Protein AF-A0A3G1B6A3-F1 (afdb_monomer)

Secondary structure (DSSP, 8-state):
-----TTS-HHHHHHHHHHHHHHHHHHHHHHHHHHHHHTTPPTTHHHHHHHHHTT--HHHHHHHHHHHHHHHHHHHHHHHHHHHHH-TTT---SHHHHHHHHHHHHHHHIIIIIHHHIIIIIHHHHHTT-STTTHHHHHHTHHHHHHHHHHHHHHHHHHHHHHHHHHHHHHHHHHHHHHH--

Radius of gyration: 18.97 Å; Cα contacts (8 Å, |Δi|>4): 254; chains: 1; bounding box: 46×27×55 Å

Structure (mmCIF, N/CA/C/O backbone):
data_AF-A0A3G1B6A3-F1
#
_entry.id   AF-A0A3G1B6A3-F1
#
loop_
_atom_site.group_PDB
_atom_site.id
_atom_site.type_symbol
_atom_site.label_atom_id
_atom_site.label_alt_id
_atom_site.label_comp_id
_atom_site.label_asym_id
_atom_site.label_entity_id
_atom_site.label_seq_id
_atom_site.pdbx_PDB_ins_code
_atom_site.Cartn_x
_atom_site.Cartn_y
_atom_site.Cartn_z
_atom_site.occupancy
_atom_site.B_iso_or_equiv
_atom_site.auth_seq_id
_atom_site.auth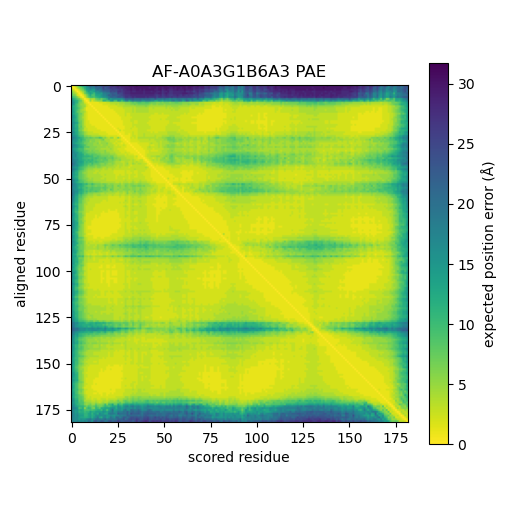_comp_id
_atom_site.auth_asym_id
_atom_site.auth_atom_id
_atom_site.pdbx_PDB_model_num
ATOM 1 N N . MET A 1 1 ? -15.980 -1.973 31.694 1.00 31.81 1 MET A N 1
ATOM 2 C CA . MET A 1 1 ? -16.438 -2.705 30.494 1.00 31.81 1 MET A CA 1
ATOM 3 C C . MET A 1 1 ? -16.490 -1.684 29.364 1.00 31.81 1 MET A C 1
ATOM 5 O O . MET A 1 1 ? -17.229 -0.721 29.498 1.00 31.81 1 MET A O 1
ATOM 9 N N . ILE A 1 2 ? -15.614 -1.774 28.356 1.00 33.00 2 ILE A N 1
ATOM 10 C CA . ILE A 1 2 ? -15.570 -0.785 27.264 1.00 33.00 2 ILE A CA 1
ATOM 11 C C . ILE A 1 2 ? -16.815 -1.010 26.401 1.00 33.00 2 ILE A C 1
ATOM 13 O O . ILE A 1 2 ? -16.955 -2.067 25.788 1.00 33.00 2 ILE A O 1
ATOM 17 N N . SER A 1 3 ? -17.737 -0.049 26.432 1.00 32.59 3 SER A N 1
ATOM 18 C CA . SER A 1 3 ? -18.945 -0.030 25.610 1.00 32.59 3 SER A CA 1
ATOM 19 C C . SER A 1 3 ? -18.548 0.071 24.136 1.00 32.59 3 SER A C 1
ATOM 21 O O . SER A 1 3 ? -17.876 1.017 23.726 1.00 32.59 3 SER A O 1
ATOM 23 N N . PHE A 1 4 ? -18.910 -0.951 23.363 1.00 49.38 4 PHE A N 1
ATOM 24 C CA . PHE A 1 4 ? -18.791 -0.968 21.912 1.00 49.38 4 PHE A CA 1
ATOM 25 C C . PHE A 1 4 ? -19.911 -0.106 21.340 1.00 49.38 4 PHE A C 1
ATOM 27 O O . PHE A 1 4 ? -21.079 -0.436 21.531 1.00 49.38 4 PHE A O 1
ATOM 34 N N . ASP A 1 5 ? -19.566 0.966 20.630 1.00 51.22 5 ASP A N 1
ATOM 35 C CA . ASP A 1 5 ? -20.548 1.744 19.880 1.00 51.22 5 ASP A CA 1
ATOM 36 C C . ASP A 1 5 ? -20.621 1.227 18.429 1.00 51.22 5 ASP A C 1
ATOM 38 O O . ASP A 1 5 ? -19.711 1.494 17.635 1.00 51.22 5 ASP A O 1
ATOM 42 N N . PRO A 1 6 ? -21.680 0.490 18.046 1.00 53.97 6 PRO A N 1
ATOM 43 C CA . PRO A 1 6 ? -21.912 0.078 16.664 1.00 53.97 6 PRO A CA 1
ATOM 44 C C . PRO A 1 6 ? -22.207 1.254 15.707 1.00 53.97 6 PRO A C 1
ATOM 46 O O . PRO A 1 6 ? -22.354 1.019 14.512 1.00 53.97 6 PRO A O 1
ATOM 49 N N . ASN A 1 7 ? -22.266 2.507 16.185 1.00 51.31 7 ASN A N 1
ATOM 50 C CA . ASN A 1 7 ? -22.744 3.666 15.420 1.00 51.31 7 ASN A CA 1
ATOM 51 C C . ASN A 1 7 ? -21.652 4.627 14.917 1.00 51.31 7 ASN A C 1
ATOM 53 O O . ASN A 1 7 ? -21.957 5.768 14.561 1.00 51.31 7 ASN A O 1
ATOM 57 N N . LEU A 1 8 ? -20.374 4.228 14.870 1.00 66.56 8 LEU A N 1
ATOM 58 C CA . LEU A 1 8 ? -19.399 4.995 14.084 1.00 66.56 8 LEU A CA 1
ATOM 59 C C . LEU A 1 8 ? -19.764 4.798 12.614 1.00 66.56 8 LEU A C 1
ATOM 61 O O . LEU A 1 8 ? -19.667 3.678 12.104 1.00 66.56 8 LEU A O 1
ATOM 65 N N . SER A 1 9 ? -20.272 5.855 11.974 1.00 81.81 9 SER A N 1
ATOM 66 C CA . SER A 1 9 ? -20.940 5.704 10.685 1.00 81.81 9 SER A CA 1
ATOM 67 C C . SER A 1 9 ? -19.979 5.097 9.666 1.00 81.81 9 SER A C 1
ATOM 69 O O . SER A 1 9 ? -18.776 5.372 9.672 1.00 81.81 9 SER A O 1
ATOM 71 N N . VAL A 1 10 ? -20.506 4.263 8.770 1.00 85.81 10 VAL A N 1
ATOM 72 C CA . VAL A 1 10 ? -19.721 3.617 7.704 1.00 85.81 10 VAL A CA 1
ATOM 73 C C . VAL A 1 10 ? -18.885 4.653 6.932 1.00 85.81 10 VAL A C 1
ATOM 75 O O . VAL A 1 10 ? -17.724 4.412 6.612 1.00 85.81 10 VAL A O 1
ATOM 78 N N . ILE A 1 11 ? -19.437 5.855 6.740 1.00 87.62 11 ILE A N 1
ATOM 79 C CA . ILE A 1 11 ? -18.771 7.001 6.109 1.00 87.62 11 ILE A CA 1
ATOM 80 C C . ILE A 1 11 ? -17.568 7.492 6.927 1.00 87.62 11 ILE A C 1
ATOM 82 O O . ILE A 1 11 ? -16.520 7.795 6.360 1.00 87.62 11 ILE A O 1
ATOM 86 N N . GLN A 1 12 ? -17.683 7.590 8.252 1.00 90.94 12 GLN A N 1
ATOM 87 C CA . GLN A 1 12 ? -16.557 7.988 9.103 1.00 90.94 12 GLN A CA 1
ATOM 88 C C . GLN A 1 12 ? -15.431 6.952 9.056 1.00 90.94 12 GLN A C 1
ATOM 90 O O . GLN A 1 12 ? -14.270 7.328 8.909 1.00 90.94 12 GLN A O 1
ATOM 95 N N . ARG A 1 13 ? -15.762 5.656 9.101 1.00 93.00 13 ARG A N 1
ATOM 96 C CA . ARG A 1 13 ? -14.768 4.581 8.959 1.00 93.00 13 ARG A CA 1
ATOM 97 C C . ARG A 1 13 ? -14.075 4.627 7.599 1.00 93.00 13 ARG A C 1
ATOM 99 O O . ARG A 1 13 ? -12.857 4.505 7.545 1.00 93.00 13 ARG A O 1
ATOM 106 N N . ALA A 1 14 ? -14.814 4.883 6.521 1.00 94.88 14 ALA A N 1
ATOM 107 C CA . ALA A 1 14 ? -14.247 5.086 5.188 1.00 94.88 14 ALA A CA 1
ATOM 108 C C . ALA A 1 14 ? -13.254 6.263 5.148 1.00 94.88 14 ALA A C 1
ATOM 110 O O . ALA A 1 14 ? -12.148 6.112 4.638 1.00 94.88 14 ALA A O 1
ATOM 111 N N . LYS A 1 15 ? -13.605 7.414 5.741 1.00 96.00 15 LYS A N 1
ATOM 112 C CA . LYS A 1 15 ? -12.722 8.594 5.813 1.00 96.00 15 LYS A CA 1
ATOM 113 C C . LYS A 1 15 ? -11.447 8.327 6.614 1.00 96.00 15 LYS A C 1
ATOM 115 O O . LYS A 1 15 ? -10.361 8.669 6.155 1.00 96.00 15 LYS A O 1
ATOM 120 N N . ILE A 1 16 ? -11.572 7.698 7.786 1.00 96.69 16 ILE A N 1
ATOM 121 C CA . ILE A 1 16 ? -10.419 7.289 8.605 1.00 96.69 16 ILE A CA 1
ATOM 122 C C . ILE A 1 16 ? -9.537 6.321 7.812 1.00 96.69 16 ILE A C 1
ATOM 124 O O . ILE A 1 16 ? -8.321 6.480 7.781 1.00 96.69 16 ILE A O 1
ATOM 128 N N . GLY A 1 17 ? -10.163 5.355 7.137 1.00 97.62 17 GLY A N 1
ATOM 129 C CA . GLY A 1 17 ? -9.509 4.409 6.244 1.00 97.62 17 GLY A CA 1
ATOM 130 C C . GLY A 1 17 ? -8.712 5.096 5.141 1.00 97.62 17 GLY A C 1
ATOM 131 O O . GLY A 1 17 ? -7.534 4.803 4.981 1.00 97.62 17 GLY A O 1
ATOM 132 N N . CYS A 1 18 ? -9.315 6.048 4.429 1.00 98.31 18 CYS A N 1
ATOM 133 C CA . CYS A 1 18 ? -8.658 6.831 3.381 1.00 98.31 18 CYS A CA 1
ATOM 134 C C . CYS A 1 18 ? -7.376 7.509 3.889 1.00 98.31 18 CYS A C 1
ATOM 136 O O . CYS A 1 18 ? -6.306 7.333 3.309 1.00 98.31 18 CYS A O 1
ATOM 138 N N . ILE A 1 19 ? -7.464 8.216 5.021 1.00 98.19 19 ILE A N 1
ATOM 139 C CA . ILE A 1 19 ? -6.319 8.911 5.625 1.00 98.19 19 ILE A CA 1
ATOM 140 C C . ILE A 1 19 ? -5.247 7.907 6.059 1.00 98.19 19 ILE A C 1
ATOM 142 O O . ILE A 1 19 ? -4.073 8.089 5.750 1.00 98.19 19 ILE A O 1
ATOM 146 N N . ALA A 1 20 ? -5.636 6.826 6.735 1.00 98.19 20 ALA A N 1
ATOM 147 C CA . ALA A 1 20 ? -4.704 5.784 7.154 1.00 98.19 20 ALA A CA 1
ATOM 148 C C . ALA A 1 20 ? -4.012 5.110 5.955 1.00 98.19 20 ALA A C 1
ATOM 150 O O . ALA A 1 20 ? -2.820 4.813 6.016 1.00 98.19 20 ALA A O 1
ATOM 151 N N . GLY A 1 21 ? -4.741 4.923 4.852 1.00 98.38 21 GLY A N 1
ATOM 152 C CA . GLY A 1 21 ? -4.213 4.435 3.582 1.00 98.38 21 GLY A CA 1
ATOM 153 C C . GLY A 1 21 ? -3.160 5.370 2.997 1.00 98.38 21 GLY A C 1
ATOM 154 O O . GLY A 1 21 ? -2.092 4.905 2.617 1.00 98.38 21 GLY A O 1
ATOM 155 N N . LEU A 1 22 ? -3.400 6.686 3.000 1.00 98.06 22 LEU A N 1
ATOM 156 C CA . LEU A 1 22 ? -2.400 7.677 2.578 1.00 98.06 22 LEU A CA 1
ATOM 157 C C . LEU A 1 22 ? -1.152 7.650 3.466 1.00 98.06 22 LEU A C 1
ATOM 159 O O . LEU A 1 22 ? -0.043 7.680 2.943 1.00 98.06 22 LEU A O 1
ATOM 163 N N . VAL A 1 23 ? -1.308 7.534 4.789 1.00 97.69 23 VAL A N 1
ATOM 164 C CA . VAL A 1 23 ? -0.168 7.424 5.719 1.00 97.69 23 VAL A CA 1
ATOM 165 C C . VAL A 1 23 ? 0.661 6.169 5.427 1.00 97.69 23 VAL A C 1
ATOM 167 O O . VAL A 1 23 ? 1.886 6.245 5.354 1.00 97.69 23 VAL A O 1
ATOM 170 N N . GLY A 1 24 ? 0.008 5.026 5.191 1.00 97.31 24 GLY A N 1
ATOM 171 C CA . GLY A 1 24 ? 0.691 3.817 4.725 1.00 97.31 24 GLY A CA 1
ATOM 172 C C . GLY A 1 24 ? 1.373 4.021 3.369 1.00 97.31 24 GLY A C 1
ATOM 173 O O . GLY A 1 24 ? 2.494 3.562 3.165 1.00 97.31 24 GLY A O 1
ATOM 174 N N . GLY A 1 25 ? 0.720 4.729 2.443 1.00 96.19 25 GLY A N 1
ATOM 175 C CA . GLY A 1 25 ? 1.270 5.069 1.131 1.00 96.19 25 GLY A CA 1
ATOM 176 C C . GLY A 1 25 ? 2.557 5.886 1.240 1.00 96.19 25 GLY A C 1
ATOM 177 O O . GLY A 1 25 ? 3.540 5.558 0.579 1.00 96.19 25 GLY A O 1
ATOM 178 N N . PHE A 1 26 ? 2.597 6.878 2.132 1.00 94.19 26 PHE A N 1
ATOM 179 C CA . PHE A 1 26 ? 3.807 7.650 2.421 1.00 94.19 26 PHE A CA 1
ATOM 180 C C . PHE A 1 26 ? 4.936 6.799 3.021 1.00 94.19 26 PHE A C 1
ATOM 182 O O . PHE A 1 26 ? 6.104 7.063 2.739 1.00 94.19 26 PHE A O 1
ATOM 189 N N . ALA A 1 27 ? 4.613 5.762 3.802 1.00 92.56 27 ALA A N 1
ATOM 190 C CA . ALA A 1 27 ? 5.623 4.837 4.313 1.00 92.56 27 ALA A CA 1
ATOM 191 C C . ALA A 1 27 ? 6.318 4.073 3.171 1.00 92.56 27 ALA A C 1
ATOM 193 O O . ALA A 1 27 ? 7.544 4.056 3.120 1.00 92.56 27 ALA A O 1
ATOM 194 N N . ILE A 1 28 ? 5.556 3.529 2.210 1.00 91.19 28 ILE A N 1
ATOM 195 C CA . ILE A 1 28 ? 6.132 2.915 0.996 1.00 91.19 28 ILE A CA 1
ATOM 196 C C . ILE A 1 28 ? 6.894 3.946 0.171 1.00 91.19 28 ILE A C 1
ATOM 198 O O . ILE A 1 28 ? 7.974 3.655 -0.339 1.00 91.19 28 ILE A O 1
ATOM 202 N N . PHE A 1 29 ? 6.321 5.141 0.023 1.00 86.31 29 PHE A N 1
ATOM 203 C CA . PHE A 1 29 ? 6.868 6.192 -0.819 1.00 86.31 29 PHE A CA 1
ATOM 204 C C . PHE A 1 29 ? 8.337 6.459 -0.510 1.00 86.31 29 PHE A C 1
ATOM 206 O O . PHE A 1 29 ? 9.159 6.387 -1.416 1.00 86.31 29 PHE A O 1
ATOM 213 N N . VAL A 1 30 ? 8.668 6.680 0.762 1.00 81.12 30 VAL A N 1
ATOM 214 C CA . VAL A 1 30 ? 10.049 6.926 1.196 1.00 81.12 30 VAL A CA 1
ATOM 215 C C . VAL A 1 30 ? 10.938 5.702 0.966 1.00 81.12 30 VAL A C 1
ATOM 217 O O . VAL A 1 30 ? 12.082 5.842 0.535 1.00 81.12 30 VAL A O 1
ATOM 220 N N . SER A 1 31 ? 10.423 4.497 1.210 1.00 86.38 31 SER A N 1
ATOM 221 C CA . SER A 1 31 ? 11.204 3.268 1.075 1.00 86.38 31 SER A CA 1
ATOM 222 C C . SER A 1 31 ? 11.585 2.933 -0.369 1.00 86.38 31 SER A C 1
ATOM 224 O O . SER A 1 31 ? 12.675 2.413 -0.587 1.00 86.38 31 SER A O 1
ATOM 226 N N . ILE A 1 32 ? 10.747 3.265 -1.357 1.00 87.25 32 ILE A N 1
ATOM 227 C CA . ILE A 1 32 ? 11.066 3.024 -2.775 1.00 87.25 32 ILE A CA 1
ATOM 228 C C . ILE A 1 32 ? 12.300 3.822 -3.205 1.00 87.25 32 ILE A C 1
ATOM 230 O O . ILE A 1 32 ? 13.195 3.256 -3.820 1.00 87.25 32 ILE A O 1
ATOM 234 N N . PHE A 1 33 ? 12.418 5.094 -2.809 1.00 84.62 33 PHE A N 1
ATOM 235 C CA . PHE A 1 33 ? 13.618 5.886 -3.116 1.00 84.62 33 PHE A CA 1
ATOM 236 C C . PHE A 1 33 ? 14.888 5.291 -2.499 1.00 84.62 33 PHE A C 1
ATOM 238 O O . PHE A 1 33 ? 15.956 5.352 -3.106 1.00 84.62 33 PHE A O 1
ATOM 245 N N . ALA A 1 34 ? 14.779 4.708 -1.301 1.00 83.38 34 ALA A N 1
ATOM 246 C CA . ALA A 1 34 ? 15.906 4.057 -0.642 1.00 83.38 34 ALA A CA 1
ATOM 247 C C . ALA A 1 34 ? 16.347 2.781 -1.380 1.00 83.38 34 ALA A C 1
ATOM 249 O O . ALA A 1 34 ? 17.546 2.565 -1.554 1.00 83.38 34 ALA A O 1
ATOM 250 N N . ILE A 1 35 ? 15.392 1.971 -1.847 1.00 86.69 35 ILE A N 1
ATOM 251 C CA . ILE A 1 35 ? 15.662 0.754 -2.629 1.00 86.69 35 ILE A CA 1
ATOM 252 C C . ILE A 1 35 ? 16.247 1.110 -4.000 1.00 86.69 35 ILE A C 1
ATOM 254 O O . ILE A 1 35 ? 17.241 0.520 -4.424 1.00 86.69 35 ILE A O 1
ATOM 258 N N . ASP A 1 36 ? 15.686 2.119 -4.670 1.00 88.00 36 ASP A N 1
ATOM 259 C CA . ASP A 1 36 ? 16.189 2.580 -5.964 1.00 88.00 36 ASP A CA 1
ATOM 260 C C . ASP A 1 36 ? 17.664 2.997 -5.864 1.00 88.00 36 ASP A C 1
ATOM 262 O O . ASP A 1 36 ? 18.478 2.615 -6.712 1.00 88.00 36 ASP A O 1
ATOM 266 N N . LEU A 1 37 ? 18.017 3.715 -4.788 1.00 85.19 37 LEU A N 1
ATOM 267 C CA . LEU A 1 37 ? 19.385 4.140 -4.497 1.00 85.19 37 LEU A CA 1
ATOM 268 C C . LEU A 1 37 ? 20.313 2.952 -4.204 1.00 85.19 37 LEU A C 1
ATOM 270 O O . LEU A 1 37 ? 21.446 2.944 -4.682 1.00 85.19 37 LEU A O 1
ATOM 274 N N . SER A 1 38 ? 19.855 1.943 -3.454 1.00 84.44 38 SER A N 1
ATOM 275 C CA . SER A 1 38 ? 20.688 0.783 -3.105 1.00 84.44 38 SER A CA 1
ATOM 276 C C . SER A 1 38 ? 21.014 -0.110 -4.303 1.00 84.44 38 SER A C 1
ATOM 278 O O . SER A 1 38 ? 22.040 -0.784 -4.295 1.00 84.44 38 SER A O 1
ATOM 280 N N . MET A 1 39 ? 20.165 -0.111 -5.335 1.00 86.50 39 MET A N 1
ATOM 281 C CA . MET A 1 39 ? 20.380 -0.869 -6.576 1.00 86.50 39 MET A CA 1
ATOM 282 C C . MET A 1 39 ? 21.117 -0.067 -7.660 1.00 86.50 39 MET A C 1
ATOM 284 O O . MET A 1 39 ? 21.428 -0.613 -8.717 1.00 86.50 39 MET A O 1
ATOM 288 N N . GLY A 1 40 ? 21.375 1.228 -7.437 1.00 85.00 40 GLY A N 1
ATOM 289 C CA . GLY A 1 40 ? 21.959 2.118 -8.447 1.00 85.00 40 GLY A CA 1
ATOM 290 C C . GLY A 1 40 ? 21.010 2.452 -9.606 1.00 85.00 40 GLY A C 1
ATOM 291 O O . GLY A 1 40 ? 21.467 2.788 -10.696 1.00 85.00 40 GL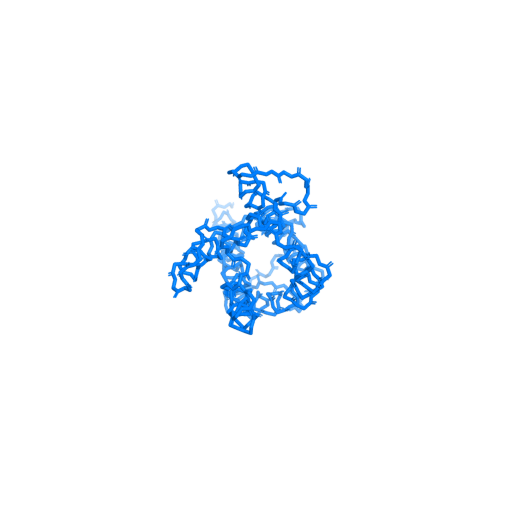Y A O 1
ATOM 292 N N . SER A 1 41 ? 19.697 2.340 -9.388 1.00 86.44 41 SER A N 1
ATOM 293 C CA . SER A 1 41 ? 18.671 2.715 -10.367 1.00 86.44 41 SER A CA 1
ATOM 294 C C . SER A 1 41 ? 18.290 4.196 -10.251 1.00 86.44 41 SER A C 1
ATOM 296 O O . SER A 1 41 ? 18.628 4.870 -9.273 1.00 86.44 41 SER A O 1
ATOM 298 N N . GLY A 1 42 ? 17.582 4.724 -11.252 1.00 86.94 42 GLY A N 1
ATOM 299 C CA . GLY A 1 42 ? 17.038 6.078 -11.187 1.00 86.94 42 GLY A CA 1
ATOM 300 C C . GLY A 1 42 ? 16.051 6.222 -10.027 1.00 86.94 42 GLY A C 1
ATOM 301 O O . GLY A 1 42 ? 15.229 5.342 -9.780 1.00 86.94 42 GLY A O 1
ATOM 302 N N . GLN A 1 43 ? 16.103 7.338 -9.306 1.00 85.25 43 GLN A N 1
ATOM 303 C CA . GLN A 1 43 ? 15.167 7.593 -8.212 1.00 85.25 43 GLN A CA 1
ATOM 304 C C . GLN A 1 43 ? 13.721 7.671 -8.723 1.00 85.25 43 GLN A C 1
ATOM 306 O O . GLN A 1 43 ? 13.409 8.449 -9.626 1.00 85.25 43 GLN A O 1
ATOM 311 N N . GLY A 1 44 ? 12.828 6.889 -8.119 1.00 86.75 44 GLY A N 1
ATOM 312 C CA . GLY A 1 44 ? 11.435 6.779 -8.535 1.00 86.75 44 GLY A CA 1
ATOM 313 C C . GLY A 1 44 ? 11.239 5.902 -9.774 1.00 86.75 44 GLY A C 1
ATOM 314 O O . GLY A 1 44 ? 10.239 6.086 -10.471 1.00 86.75 44 GLY A O 1
ATOM 315 N N . SER A 1 45 ? 12.153 4.964 -10.055 1.00 89.12 45 SER A N 1
ATOM 316 C CA . SER A 1 45 ? 12.090 4.071 -11.227 1.00 89.12 45 SER A CA 1
ATOM 317 C C . SER A 1 45 ? 10.757 3.329 -11.297 1.00 89.12 45 SER A C 1
ATOM 319 O O . SER A 1 45 ? 10.111 3.302 -12.345 1.00 89.12 45 SER A O 1
ATOM 321 N N . PHE A 1 46 ? 10.284 2.806 -10.161 1.00 88.31 46 PHE A N 1
ATOM 322 C CA . PHE A 1 46 ? 8.979 2.148 -10.077 1.00 88.31 46 PHE A CA 1
ATOM 323 C C . PHE A 1 46 ? 7.833 3.067 -10.527 1.00 88.31 46 PHE A C 1
ATOM 325 O O . PHE A 1 46 ? 7.040 2.706 -11.398 1.00 88.31 46 PHE A O 1
ATOM 332 N N . TYR A 1 47 ? 7.770 4.284 -9.982 1.00 91.19 47 TYR A N 1
ATOM 333 C CA . TYR A 1 47 ? 6.724 5.246 -10.330 1.00 91.19 47 TYR A CA 1
ATOM 334 C C . TYR A 1 47 ? 6.804 5.675 -11.793 1.00 91.19 47 TYR A C 1
ATOM 336 O O . TYR A 1 47 ? 5.779 5.793 -12.457 1.00 91.19 47 TYR A O 1
ATOM 344 N N . LYS A 1 48 ? 8.014 5.844 -12.326 1.00 92.12 48 LYS A N 1
ATOM 345 C CA . LYS A 1 48 ? 8.226 6.159 -13.737 1.00 92.12 48 LYS A CA 1
ATOM 346 C C . LYS A 1 48 ? 7.670 5.069 -14.654 1.00 92.12 48 LYS A C 1
ATOM 348 O O . LYS A 1 48 ? 6.992 5.409 -15.619 1.00 92.12 48 LYS A O 1
ATOM 353 N N . ILE A 1 49 ? 7.884 3.783 -14.347 1.00 92.50 49 ILE A N 1
ATOM 354 C CA . ILE A 1 49 ? 7.311 2.672 -15.134 1.00 92.50 49 ILE A CA 1
ATOM 355 C C . ILE A 1 49 ? 5.780 2.740 -15.131 1.00 92.50 49 ILE A C 1
ATOM 357 O O . ILE A 1 49 ? 5.154 2.614 -16.182 1.00 92.50 49 ILE A O 1
ATOM 361 N N . VAL A 1 50 ? 5.172 2.979 -13.966 1.00 92.25 50 VAL A N 1
ATOM 362 C CA . VAL A 1 50 ? 3.713 3.129 -13.852 1.00 92.25 50 VAL A CA 1
ATOM 363 C C . VAL A 1 50 ? 3.215 4.310 -14.695 1.00 92.25 50 VAL A C 1
ATOM 365 O O . VAL A 1 50 ? 2.215 4.183 -15.394 1.00 92.25 50 VAL A O 1
ATOM 368 N N . GLY A 1 51 ? 3.930 5.438 -14.689 1.00 92.62 51 GLY A N 1
ATOM 369 C CA . GLY A 1 51 ? 3.627 6.596 -15.532 1.00 92.62 51 GLY A CA 1
ATOM 370 C C . GLY A 1 51 ? 3.769 6.344 -17.035 1.00 92.62 51 GLY A C 1
ATOM 371 O O . GLY A 1 51 ? 2.967 6.834 -17.828 1.00 92.62 51 GLY A O 1
ATOM 372 N N . LEU A 1 52 ? 4.759 5.545 -17.436 1.00 93.12 52 LEU A N 1
ATOM 373 C CA . LEU A 1 52 ? 4.926 5.115 -18.826 1.00 93.12 52 LEU A CA 1
ATOM 374 C C . LEU A 1 52 ? 3.759 4.228 -19.275 1.00 93.12 52 LEU A C 1
ATOM 376 O O . LEU A 1 52 ? 3.269 4.380 -20.391 1.00 93.12 52 LEU A O 1
ATOM 380 N N . ALA A 1 53 ? 3.261 3.356 -18.392 1.00 91.25 53 ALA A N 1
ATOM 381 C CA . ALA A 1 53 ? 2.124 2.481 -18.682 1.00 91.25 53 ALA A CA 1
ATOM 382 C C . ALA A 1 53 ? 0.822 3.248 -18.989 1.00 91.25 53 ALA A C 1
ATOM 384 O O . ALA A 1 53 ? -0.038 2.736 -19.701 1.00 91.25 53 ALA A O 1
ATOM 385 N N . ILE A 1 54 ? 0.683 4.474 -18.478 1.00 88.62 54 ILE A N 1
ATOM 386 C CA . ILE A 1 54 ? -0.465 5.362 -18.729 1.00 88.62 54 ILE A CA 1
ATOM 387 C C . ILE A 1 54 ? -0.198 6.393 -19.840 1.00 88.62 54 ILE A C 1
ATOM 389 O O . ILE A 1 54 ? -1.007 7.293 -20.047 1.00 88.62 54 ILE A O 1
ATOM 393 N N . GLY A 1 55 ? 0.917 6.258 -20.570 1.00 89.19 55 GLY A N 1
ATOM 394 C CA . GLY A 1 55 ? 1.237 7.063 -21.753 1.00 89.19 55 GLY A CA 1
ATOM 395 C C . GLY A 1 55 ? 1.993 8.368 -21.487 1.00 89.19 55 GLY A C 1
ATOM 396 O O . GLY A 1 55 ? 2.148 9.166 -22.409 1.00 89.19 55 GLY A O 1
ATOM 397 N N . SER A 1 56 ? 2.473 8.602 -20.262 1.00 92.81 56 SER A N 1
ATOM 398 C CA . SER A 1 56 ? 3.302 9.770 -19.935 1.00 92.81 56 SER A CA 1
ATOM 399 C C . SER A 1 56 ? 4.794 9.472 -20.118 1.00 92.81 56 SER A C 1
ATOM 401 O O . SER A 1 56 ? 5.191 8.321 -20.272 1.00 92.81 56 SER A O 1
ATOM 403 N N . SER A 1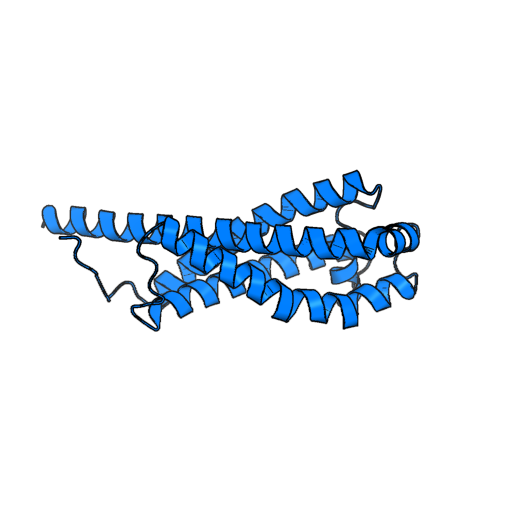 57 ? 5.652 10.496 -20.104 1.00 90.69 57 SER A N 1
ATOM 404 C CA . SER A 1 57 ? 7.103 10.330 -20.270 1.00 90.69 57 SER A CA 1
ATOM 405 C C . SER A 1 57 ? 7.913 11.309 -19.412 1.00 90.69 57 SER A C 1
ATOM 407 O O . SER A 1 57 ? 7.385 12.267 -18.848 1.00 90.69 57 SER A O 1
ATOM 409 N N . GLY A 1 58 ? 9.217 11.053 -19.272 1.00 87.62 58 GLY A N 1
ATOM 410 C CA . GLY A 1 58 ? 10.119 11.915 -18.504 1.00 87.62 58 GLY A CA 1
ATOM 411 C C . GLY A 1 58 ? 9.741 12.023 -17.021 1.00 87.62 58 GLY A C 1
ATOM 412 O O . GLY A 1 58 ? 9.365 11.038 -16.391 1.00 87.62 58 GLY A O 1
ATOM 413 N N . VAL A 1 59 ? 9.866 13.228 -16.459 1.00 89.12 59 VAL A N 1
ATOM 414 C CA . VAL A 1 59 ? 9.557 13.515 -15.043 1.00 89.12 59 VAL A CA 1
ATOM 415 C C . VAL A 1 59 ? 8.054 13.431 -14.757 1.00 89.12 59 VAL A C 1
ATOM 417 O O . VAL A 1 59 ? 7.650 13.051 -13.658 1.00 89.12 59 VAL A O 1
ATOM 420 N N . GLU A 1 60 ? 7.222 13.745 -15.751 1.00 92.88 60 GLU A N 1
ATOM 421 C CA . GLU A 1 60 ? 5.766 13.676 -15.636 1.00 92.88 60 GLU A CA 1
ATOM 422 C C . GLU A 1 60 ? 5.295 12.240 -15.373 1.00 92.88 60 GLU A C 1
ATOM 424 O O . GLU A 1 60 ? 4.447 12.024 -14.507 1.00 92.88 60 GLU A O 1
ATOM 429 N N . ALA A 1 61 ? 5.924 11.250 -16.018 1.00 93.19 61 ALA A N 1
ATOM 430 C CA . ALA A 1 61 ? 5.649 9.840 -15.758 1.00 93.19 61 ALA A CA 1
ATOM 431 C C . ALA A 1 61 ? 5.879 9.478 -14.282 1.00 93.19 61 ALA A C 1
ATOM 433 O O . ALA A 1 61 ? 5.020 8.862 -13.651 1.00 93.19 61 ALA A O 1
ATOM 434 N N . THR A 1 62 ? 6.996 9.910 -13.694 1.00 91.81 62 THR A N 1
ATOM 435 C CA . THR A 1 62 ? 7.275 9.674 -12.270 1.00 91.81 62 THR A CA 1
ATOM 436 C C . THR A 1 62 ? 6.206 10.302 -11.376 1.00 91.81 62 THR A C 1
ATOM 438 O O . THR A 1 62 ? 5.724 9.657 -10.443 1.00 91.81 62 THR A O 1
ATOM 441 N N . LEU A 1 63 ? 5.796 11.543 -11.662 1.00 92.75 63 LEU A N 1
ATOM 442 C CA . LEU A 1 63 ? 4.773 12.234 -10.878 1.00 92.75 63 LEU A CA 1
ATOM 443 C C . LEU A 1 63 ? 3.407 11.544 -10.987 1.00 92.75 63 LEU A C 1
ATOM 445 O O . LEU A 1 63 ? 2.754 11.309 -9.970 1.00 92.75 63 LEU A O 1
ATOM 449 N N . LEU A 1 64 ? 2.977 11.180 -12.195 1.00 94.44 64 LEU A N 1
ATOM 450 C CA . LEU A 1 64 ? 1.691 10.515 -12.394 1.00 94.44 64 LEU A CA 1
ATOM 451 C C . LEU A 1 64 ? 1.669 9.106 -11.799 1.00 94.44 64 LEU A C 1
ATOM 453 O O . LEU A 1 64 ? 0.660 8.712 -11.211 1.00 94.44 64 LEU A O 1
ATOM 457 N N . GLY A 1 65 ? 2.772 8.361 -11.882 1.00 93.88 65 GLY A N 1
ATOM 458 C CA . GLY A 1 65 ? 2.898 7.073 -11.205 1.00 93.88 65 GLY A CA 1
ATOM 459 C C . GLY A 1 65 ? 2.816 7.206 -9.685 1.00 93.88 65 GLY A C 1
ATOM 460 O O . GLY A 1 65 ? 2.107 6.438 -9.034 1.00 93.88 65 GLY A O 1
ATOM 461 N N . MET A 1 66 ? 3.462 8.228 -9.117 1.00 92.44 66 MET A N 1
ATOM 462 C CA . MET A 1 66 ? 3.386 8.540 -7.687 1.00 92.44 66 MET A CA 1
ATOM 463 C C . MET A 1 66 ? 1.955 8.876 -7.252 1.00 92.44 66 MET A C 1
ATOM 465 O O . MET A 1 66 ? 1.451 8.302 -6.286 1.00 92.44 66 MET A O 1
ATOM 469 N N . VAL A 1 67 ? 1.275 9.772 -7.975 1.00 94.56 67 VAL A N 1
ATOM 470 C CA . VAL A 1 67 ? -0.117 10.156 -7.688 1.00 94.56 67 VAL A CA 1
ATOM 471 C C . VAL A 1 67 ? -1.048 8.949 -7.800 1.00 94.56 67 VAL A C 1
ATOM 473 O O . VAL A 1 67 ? -1.878 8.737 -6.917 1.00 94.56 67 VAL A O 1
ATOM 476 N N . SER A 1 68 ? -0.875 8.119 -8.831 1.00 94.56 68 SER A N 1
ATOM 477 C CA . SER A 1 68 ? -1.669 6.900 -9.034 1.00 94.56 68 SER A CA 1
ATOM 478 C C . SER A 1 68 ? -1.487 5.905 -7.885 1.00 94.56 68 SER A C 1
ATOM 480 O O . SER A 1 68 ? -2.459 5.318 -7.398 1.00 94.56 68 SER A O 1
ATOM 482 N N . HIS A 1 69 ? -0.256 5.759 -7.391 1.00 94.31 69 HIS A N 1
ATOM 483 C CA . HIS A 1 69 ? 0.034 4.922 -6.233 1.00 94.31 69 HIS A CA 1
ATOM 484 C C . HIS A 1 69 ? -0.608 5.479 -4.953 1.00 94.31 69 HIS A C 1
ATOM 486 O O . HIS A 1 69 ? -1.238 4.728 -4.210 1.00 94.31 69 HIS A O 1
ATOM 492 N N . MET A 1 70 ? -0.523 6.794 -4.711 1.00 96.31 70 MET A N 1
ATOM 493 C CA . MET A 1 70 ? -1.155 7.424 -3.543 1.00 96.31 70 MET A CA 1
ATOM 494 C C . MET A 1 70 ? -2.681 7.312 -3.585 1.00 96.31 70 MET A C 1
ATOM 496 O O . MET A 1 70 ? -3.306 7.012 -2.568 1.00 96.31 70 MET A O 1
ATOM 500 N N . LEU A 1 71 ? -3.286 7.489 -4.762 1.00 96.81 71 LEU A N 1
ATOM 501 C CA . LEU A 1 71 ? -4.721 7.303 -4.950 1.00 96.81 71 LEU A CA 1
ATOM 502 C C . LEU A 1 71 ? -5.133 5.860 -4.643 1.00 96.81 71 LEU A C 1
ATOM 504 O O . LEU A 1 71 ? -6.090 5.633 -3.905 1.00 96.81 71 LEU A O 1
ATOM 508 N N . THR A 1 72 ? -4.375 4.884 -5.145 1.00 96.56 72 THR A N 1
ATOM 509 C CA . THR A 1 72 ? -4.611 3.463 -4.859 1.00 96.56 72 THR A CA 1
ATOM 510 C C . THR A 1 72 ? -4.486 3.176 -3.361 1.00 96.56 72 THR A C 1
ATOM 512 O O . THR A 1 72 ? -5.362 2.536 -2.784 1.00 96.56 72 THR A O 1
ATOM 515 N N . ALA A 1 73 ? -3.464 3.720 -2.695 1.00 97.94 73 ALA A N 1
ATOM 516 C CA . ALA A 1 73 ? -3.272 3.586 -1.253 1.00 97.94 73 ALA A CA 1
ATOM 517 C C . ALA A 1 73 ? -4.462 4.146 -0.444 1.00 97.94 73 ALA A C 1
ATOM 519 O O . ALA A 1 73 ? -4.919 3.498 0.503 1.00 97.94 73 ALA A O 1
ATOM 520 N N . ALA A 1 74 ? -5.007 5.302 -0.842 1.00 98.44 74 ALA A N 1
ATOM 521 C CA . ALA A 1 74 ? -6.224 5.891 -0.272 1.00 98.44 74 ALA A CA 1
ATOM 522 C C . ALA A 1 74 ? -7.472 5.020 -0.499 1.00 98.44 74 ALA A C 1
ATOM 524 O O . ALA A 1 74 ? -8.286 4.846 0.415 1.00 98.44 74 ALA A O 1
ATOM 525 N N . LEU A 1 75 ? -7.633 4.456 -1.700 1.00 98.44 75 LEU A N 1
ATOM 526 C CA . LEU A 1 75 ? -8.762 3.587 -2.041 1.00 98.44 75 LEU A CA 1
ATOM 527 C C . LEU A 1 75 ? -8.726 2.282 -1.242 1.00 98.44 75 LEU A C 1
ATOM 529 O O . LEU A 1 75 ? -9.732 1.910 -0.640 1.00 98.44 75 LEU A O 1
ATOM 533 N N . ILE A 1 76 ? -7.569 1.626 -1.157 1.00 98.56 76 ILE A N 1
ATOM 534 C CA . ILE A 1 76 ? -7.399 0.425 -0.333 1.00 98.56 76 ILE A CA 1
ATOM 535 C C . ILE A 1 76 ? -7.665 0.739 1.141 1.00 98.56 76 ILE A C 1
ATOM 537 O O . ILE A 1 76 ? -8.407 0.005 1.792 1.00 98.56 76 ILE A O 1
ATOM 541 N N . GLY A 1 77 ? -7.152 1.859 1.657 1.00 98.44 77 GLY A N 1
ATOM 542 C CA . GLY A 1 77 ? -7.456 2.309 3.015 1.00 98.44 77 GLY A CA 1
ATOM 543 C C . GLY A 1 77 ? -8.953 2.526 3.242 1.00 98.44 77 GLY A C 1
ATOM 544 O O . GLY A 1 77 ? -9.509 2.103 4.256 1.00 98.44 77 GLY A O 1
ATOM 545 N N . THR A 1 78 ? -9.643 3.125 2.271 1.00 98.19 78 THR A N 1
ATOM 546 C CA . THR A 1 78 ? -11.102 3.293 2.296 1.00 98.19 78 THR A CA 1
ATOM 547 C C . THR A 1 78 ? -11.820 1.946 2.380 1.00 98.19 78 THR A C 1
ATOM 549 O O . THR A 1 78 ? -12.672 1.761 3.250 1.00 98.19 78 THR A O 1
ATOM 552 N N . VAL A 1 79 ? -11.447 0.988 1.526 1.00 97.56 79 VAL A N 1
ATOM 553 C CA . VAL A 1 79 ? -12.011 -0.371 1.514 1.00 97.56 79 VAL A CA 1
ATOM 554 C C . VAL A 1 79 ? -11.734 -1.095 2.831 1.00 97.56 79 VAL A C 1
ATOM 556 O O . VAL A 1 79 ? -12.638 -1.722 3.378 1.00 97.56 79 VAL A O 1
ATOM 559 N N . PHE A 1 80 ? -10.532 -0.953 3.393 1.00 97.62 80 PHE A N 1
ATOM 560 C CA . PHE A 1 80 ? -10.185 -1.477 4.713 1.00 97.62 80 PHE A CA 1
ATOM 561 C C . PHE A 1 80 ? -11.112 -0.916 5.803 1.00 97.62 80 PHE A C 1
ATOM 563 O O . PHE A 1 80 ? -11.671 -1.665 6.609 1.00 97.62 80 PHE A O 1
ATOM 570 N N . GLY A 1 81 ? -11.342 0.400 5.789 1.00 95.62 81 GLY A N 1
ATOM 571 C CA . GLY A 1 81 ? -12.257 1.068 6.711 1.00 95.62 81 GLY A CA 1
ATOM 572 C C . GLY A 1 81 ? -13.699 0.573 6.583 1.00 95.62 81 GLY A C 1
ATOM 573 O O . GLY A 1 81 ? -14.325 0.252 7.596 1.00 95.62 81 GLY A O 1
ATOM 574 N N . LEU A 1 82 ? -14.210 0.444 5.356 1.00 93.88 82 LEU A N 1
ATOM 575 C CA . LEU A 1 82 ? -15.534 -0.124 5.078 1.00 93.88 82 LEU A CA 1
ATOM 576 C C . LEU A 1 82 ? -15.637 -1.580 5.553 1.00 93.88 82 LEU A C 1
ATOM 578 O O . LEU A 1 82 ? -16.578 -1.932 6.262 1.00 93.88 82 LEU A O 1
ATOM 582 N N . GLY A 1 83 ? -14.636 -2.404 5.236 1.00 92.25 83 GLY A N 1
ATOM 583 C CA . GLY A 1 83 ? -14.564 -3.811 5.632 1.00 92.25 83 GLY A CA 1
ATOM 584 C C . GLY A 1 83 ? -14.589 -4.000 7.148 1.00 92.25 83 GLY A C 1
ATOM 585 O O . GLY A 1 83 ? -15.263 -4.902 7.649 1.00 92.25 83 GLY A O 1
ATOM 586 N N . SER A 1 84 ? -13.950 -3.095 7.899 1.00 92.19 84 SER A N 1
ATOM 587 C CA . SER A 1 84 ? -13.987 -3.115 9.367 1.00 92.19 84 SER A CA 1
ATOM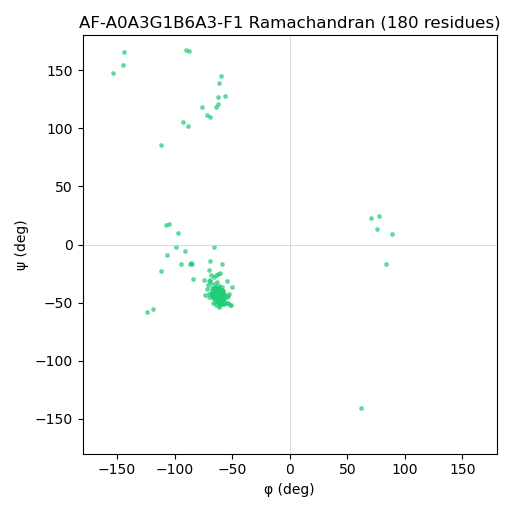 588 C C . SER A 1 84 ? -15.403 -2.977 9.944 1.00 92.19 84 SER A C 1
ATOM 590 O O . SER A 1 84 ? -15.657 -3.427 11.058 1.00 92.19 84 SER A O 1
ATOM 592 N N . ALA A 1 85 ? -16.339 -2.376 9.202 1.00 86.94 85 ALA A N 1
ATOM 593 C CA . ALA A 1 85 ? -17.718 -2.169 9.641 1.00 86.94 85 ALA A CA 1
ATOM 594 C C . ALA A 1 85 ? -18.638 -3.368 9.352 1.00 86.94 85 ALA A C 1
ATOM 596 O O . ALA A 1 85 ? -19.726 -3.450 9.915 1.00 86.94 85 ALA A O 1
ATOM 597 N N . MET A 1 86 ? -18.232 -4.293 8.474 1.00 86.69 86 MET A N 1
ATOM 598 C CA . MET A 1 86 ? -19.132 -5.321 7.934 1.00 86.69 86 MET A CA 1
ATOM 599 C C . MET A 1 86 ? -19.460 -6.437 8.930 1.00 86.69 86 MET A C 1
ATOM 601 O O . MET A 1 86 ? -20.531 -7.035 8.859 1.00 86.69 86 MET A O 1
ATOM 605 N N . HIS A 1 87 ? -18.543 -6.764 9.845 1.00 85.69 87 HIS A N 1
ATOM 606 C CA . HIS A 1 87 ? -18.741 -7.862 10.789 1.00 85.69 87 HIS A CA 1
ATOM 607 C C . HIS A 1 87 ? -17.948 -7.659 12.085 1.00 85.69 87 HIS A C 1
ATOM 609 O O . HIS A 1 87 ? -16.813 -7.188 12.061 1.00 85.69 87 HIS A O 1
ATOM 615 N N . LYS A 1 88 ? -18.479 -8.128 13.226 1.00 83.38 88 LYS A N 1
ATOM 616 C CA . LYS A 1 88 ? -17.840 -7.999 14.558 1.00 83.38 88 LYS A CA 1
ATOM 617 C C . LYS A 1 88 ? -16.406 -8.548 14.612 1.00 83.38 88 LYS A C 1
ATOM 619 O O . LYS A 1 88 ? -15.561 -8.051 15.351 1.00 83.38 88 LYS A O 1
ATOM 624 N N . ARG A 1 89 ? -16.109 -9.586 13.821 1.00 85.19 89 ARG A N 1
ATOM 625 C CA . ARG A 1 89 ? -14.746 -10.144 13.720 1.00 85.19 89 ARG A CA 1
ATOM 626 C C . ARG A 1 89 ? -13.778 -9.211 12.990 1.00 85.19 89 ARG A C 1
ATOM 628 O O . ARG A 1 89 ? -12.610 -9.193 13.362 1.00 85.19 89 ARG A O 1
ATOM 635 N N . LEU A 1 90 ? -14.260 -8.422 12.034 1.00 87.12 90 LEU A N 1
ATOM 636 C CA . LEU A 1 90 ? -13.468 -7.465 11.254 1.00 87.12 90 LEU A CA 1
ATOM 637 C C . LEU A 1 90 ? -13.332 -6.106 11.949 1.00 87.12 90 LEU A C 1
ATOM 639 O O . LEU A 1 90 ? -12.438 -5.337 11.615 1.00 87.12 90 LEU A O 1
ATOM 643 N N . ASP A 1 91 ? -14.168 -5.834 12.951 1.00 90.25 91 ASP A N 1
ATOM 644 C CA . ASP A 1 91 ? -14.144 -4.562 13.666 1.00 90.25 91 ASP A CA 1
ATOM 645 C C . ASP A 1 91 ? -12.814 -4.316 14.390 1.00 90.25 91 ASP A C 1
ATOM 647 O O . ASP A 1 91 ? -12.386 -5.105 15.241 1.00 90.25 91 ASP A O 1
ATOM 651 N N . ILE A 1 92 ? -12.141 -3.219 14.048 1.00 92.88 92 ILE A N 1
ATOM 652 C CA . ILE A 1 92 ? -10.823 -2.877 14.576 1.00 92.88 92 ILE A CA 1
ATOM 653 C C . ILE A 1 92 ? -10.979 -2.074 15.864 1.00 92.88 92 ILE A C 1
ATOM 655 O O . ILE A 1 92 ? -11.224 -0.872 15.854 1.00 92.88 92 ILE A O 1
ATOM 659 N N . THR A 1 93 ? -10.787 -2.756 16.990 1.00 86.94 93 THR A N 1
ATOM 660 C CA . THR A 1 93 ? -10.968 -2.184 18.336 1.00 86.94 93 THR A CA 1
ATOM 661 C C . THR A 1 93 ? -9.653 -1.920 19.066 1.00 86.94 93 THR A C 1
ATOM 663 O O . THR A 1 93 ? -9.625 -1.309 20.134 1.00 86.94 93 THR A O 1
ATOM 666 N N . SER A 1 94 ? -8.534 -2.386 18.509 1.00 90.88 94 SER A N 1
ATOM 667 C CA . SER A 1 94 ? -7.209 -2.183 19.084 1.00 90.88 94 SER A CA 1
ATOM 668 C C . SER A 1 94 ? -6.143 -2.005 18.019 1.00 90.88 94 SER A C 1
ATOM 670 O O . SER A 1 94 ? -6.263 -2.541 16.919 1.00 90.88 94 SER A O 1
ATOM 672 N N . ILE A 1 95 ? -5.064 -1.311 18.385 1.00 95.25 95 ILE A N 1
ATOM 673 C CA . ILE A 1 95 ? -3.887 -1.117 17.529 1.00 95.25 95 ILE A CA 1
ATOM 674 C C . ILE A 1 95 ? -3.309 -2.465 17.080 1.00 95.25 95 ILE A C 1
ATOM 676 O O . ILE A 1 95 ? -3.023 -2.639 15.903 1.00 95.25 95 ILE A O 1
ATOM 680 N N . LYS A 1 96 ? -3.208 -3.452 17.985 1.00 95.69 96 LYS A N 1
ATOM 681 C CA . LYS A 1 96 ? -2.706 -4.799 17.655 1.00 95.69 96 LYS A CA 1
ATOM 682 C C . LYS A 1 96 ? -3.568 -5.490 16.597 1.00 95.69 96 LYS A C 1
ATOM 684 O O . LYS A 1 96 ? -3.043 -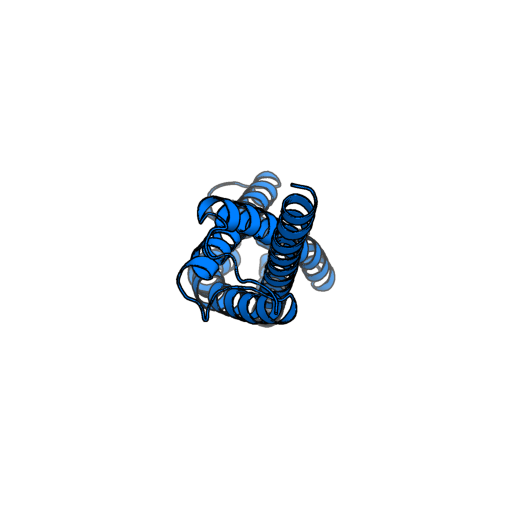6.040 15.634 1.00 95.69 96 LYS A O 1
ATOM 689 N N . LYS A 1 97 ? -4.895 -5.437 16.760 1.00 95.50 97 LYS A N 1
ATOM 690 C CA . LYS A 1 97 ? -5.834 -6.000 15.780 1.00 95.50 97 LYS A CA 1
ATOM 691 C C . LYS A 1 97 ? -5.761 -5.252 14.447 1.00 95.50 97 LYS A C 1
ATOM 693 O O . LYS A 1 97 ? -5.785 -5.891 13.402 1.00 95.50 97 LYS A O 1
ATOM 698 N N . GLY A 1 98 ? -5.626 -3.926 14.498 1.00 97.12 98 GLY A N 1
ATOM 699 C CA . GLY A 1 98 ? -5.411 -3.071 13.334 1.00 97.12 98 GLY A CA 1
ATOM 700 C C . GLY A 1 98 ? -4.152 -3.459 12.567 1.00 97.12 98 GLY A C 1
ATOM 701 O O . GLY A 1 98 ? -4.242 -3.717 11.376 1.00 97.12 98 GLY A O 1
ATOM 702 N N . ALA A 1 99 ? -3.015 -3.603 13.251 1.00 98.25 99 ALA A N 1
ATOM 703 C CA . ALA A 1 99 ? -1.750 -4.020 12.651 1.00 98.25 99 ALA A CA 1
ATOM 704 C C . ALA A 1 99 ? -1.848 -5.391 11.964 1.00 98.25 99 ALA A C 1
ATOM 706 O O . ALA A 1 99 ? -1.406 -5.532 10.830 1.00 98.25 99 ALA A O 1
ATOM 707 N N . LEU A 1 100 ? -2.468 -6.389 12.610 1.00 97.81 100 LEU A N 1
ATOM 708 C CA . LEU A 1 100 ? -2.618 -7.732 12.036 1.00 97.81 100 LEU A CA 1
ATOM 709 C C . LEU A 1 100 ? -3.544 -7.745 10.808 1.00 97.81 100 LEU A C 1
ATOM 711 O O . LEU A 1 100 ? -3.209 -8.330 9.776 1.00 97.81 100 LEU A O 1
ATOM 715 N N . ALA A 1 101 ? -4.701 -7.084 10.905 1.00 97.62 101 ALA A N 1
ATOM 716 C CA . ALA A 1 101 ? -5.631 -6.953 9.785 1.00 97.62 101 ALA A CA 1
ATOM 717 C C . ALA A 1 101 ? -5.006 -6.150 8.633 1.00 97.62 101 ALA A C 1
ATOM 719 O O . ALA A 1 101 ? -5.172 -6.490 7.463 1.00 97.62 101 ALA A O 1
ATOM 720 N N . GLY A 1 102 ? -4.247 -5.113 8.976 1.00 98.25 102 GLY A N 1
ATOM 721 C CA . GLY A 1 102 ? -3.481 -4.296 8.054 1.00 98.25 102 GLY A CA 1
ATOM 722 C C . GLY A 1 102 ? -2.419 -5.103 7.313 1.00 98.25 102 GLY A C 1
ATOM 723 O O . GLY A 1 102 ? -2.439 -5.126 6.089 1.00 98.25 102 GLY A O 1
ATOM 724 N N . ALA A 1 103 ? -1.556 -5.838 8.023 1.00 98.50 103 ALA A N 1
ATOM 725 C CA . ALA A 1 103 ? -0.555 -6.730 7.427 1.00 98.50 103 ALA A CA 1
ATOM 726 C C . ALA A 1 103 ? -1.194 -7.735 6.459 1.00 98.50 103 ALA A C 1
ATOM 728 O O . ALA A 1 103 ? -0.738 -7.894 5.330 1.00 98.50 103 ALA A O 1
ATOM 729 N N . THR A 1 104 ? -2.305 -8.350 6.877 1.00 98.19 104 THR A N 1
ATOM 730 C CA . THR A 1 104 ? -3.084 -9.264 6.028 1.00 98.19 104 THR A CA 1
ATOM 731 C C . THR A 1 104 ? -3.576 -8.558 4.763 1.00 98.19 104 THR A C 1
ATOM 733 O O . THR A 1 104 ? -3.462 -9.100 3.669 1.00 98.19 104 THR A O 1
ATOM 736 N N . THR A 1 105 ? -4.072 -7.325 4.891 1.00 98.19 105 THR A N 1
ATOM 737 C CA . THR A 1 105 ? -4.507 -6.508 3.747 1.00 98.19 105 THR A CA 1
ATOM 738 C C . THR A 1 105 ? -3.342 -6.188 2.815 1.00 98.19 105 THR A C 1
ATOM 740 O O . THR A 1 105 ? -3.495 -6.306 1.607 1.00 98.19 105 THR A O 1
ATOM 743 N N . GLY A 1 106 ? -2.166 -5.857 3.354 1.00 98.38 106 GLY A N 1
ATOM 744 C CA . GLY A 1 106 ? -0.945 -5.641 2.577 1.00 98.38 106 GLY A CA 1
ATOM 745 C C . GLY A 1 106 ? -0.562 -6.858 1.733 1.00 98.38 106 GLY A C 1
ATOM 746 O O . GLY A 1 106 ? -0.346 -6.730 0.531 1.00 98.38 106 GLY A O 1
ATOM 747 N N . ILE A 1 107 ? -0.584 -8.052 2.332 1.00 98.56 107 ILE A N 1
ATOM 748 C CA . ILE A 1 107 ? -0.343 -9.320 1.623 1.00 98.56 107 ILE A CA 1
ATOM 749 C C . ILE A 1 107 ? -1.373 -9.519 0.504 1.00 98.56 107 ILE A C 1
ATOM 751 O O . ILE A 1 107 ? -1.009 -9.843 -0.625 1.00 98.56 107 ILE A O 1
ATOM 755 N N . VAL A 1 108 ? -2.658 -9.291 0.788 1.00 98.38 108 VAL A N 1
ATOM 756 C CA . VAL A 1 108 ? -3.719 -9.401 -0.225 1.00 98.38 108 VAL A CA 1
ATOM 757 C C . VAL A 1 108 ? -3.485 -8.421 -1.374 1.00 98.38 108 VAL A C 1
ATOM 759 O O . VAL A 1 108 ? -3.597 -8.821 -2.527 1.00 98.38 108 VAL A O 1
ATOM 762 N N . VAL A 1 109 ? -3.119 -7.168 -1.093 1.00 98.00 109 VAL A N 1
ATOM 763 C CA . VAL A 1 109 ? -2.827 -6.164 -2.129 1.00 98.00 109 VAL A CA 1
ATOM 764 C C . VAL A 1 109 ? -1.632 -6.580 -2.981 1.00 98.00 109 VAL A C 1
ATOM 766 O O . VAL A 1 109 ? -1.684 -6.451 -4.204 1.00 98.00 109 VAL A O 1
ATOM 769 N N . PHE A 1 110 ? -0.588 -7.131 -2.362 1.00 98.00 110 PHE A N 1
ATOM 770 C CA . PHE A 1 110 ? 0.576 -7.631 -3.084 1.00 98.00 110 PHE A CA 1
ATOM 771 C C . PHE A 1 110 ? 0.186 -8.718 -4.099 1.00 98.00 110 PHE A C 1
ATOM 773 O O . PHE A 1 110 ? 0.490 -8.606 -5.286 1.00 98.00 110 PHE A O 1
ATOM 780 N N . PHE A 1 111 ? -0.556 -9.739 -3.667 1.00 98.00 111 PHE A N 1
ATOM 781 C CA . PHE A 1 111 ? -0.963 -10.827 -4.559 1.00 98.00 111 PHE A CA 1
ATOM 782 C C . PHE A 1 111 ? -2.034 -10.413 -5.578 1.00 98.00 111 PHE A C 1
ATOM 784 O O . PHE A 1 111 ? -1.988 -10.861 -6.720 1.00 98.00 111 PHE A O 1
ATOM 791 N N . ALA A 1 112 ? -2.997 -9.576 -5.186 1.00 97.19 112 ALA A N 1
ATOM 792 C CA . ALA A 1 112 ? -4.143 -9.230 -6.026 1.00 97.19 112 ALA A CA 1
ATOM 793 C C . ALA A 1 112 ? -3.860 -8.099 -7.024 1.00 97.19 112 ALA A C 1
ATOM 795 O O . ALA A 1 112 ? -4.472 -8.069 -8.088 1.00 97.19 112 ALA A O 1
ATOM 796 N N . PHE A 1 113 ? -2.955 -7.173 -6.694 1.00 95.06 113 PHE A N 1
ATOM 797 C CA . PHE A 1 113 ? -2.642 -6.018 -7.538 1.00 95.06 113 PHE A CA 1
ATOM 798 C C . PHE A 1 113 ? -1.184 -6.015 -7.978 1.00 95.06 113 PHE A C 1
ATOM 800 O O . PHE A 1 113 ? -0.918 -5.993 -9.179 1.00 95.06 113 PHE A O 1
ATOM 807 N N . PHE A 1 114 ? -0.237 -6.063 -7.037 1.00 95.00 114 PHE A N 1
ATOM 808 C CA . PHE A 1 114 ? 1.173 -5.871 -7.376 1.00 95.00 114 PHE A CA 1
ATOM 809 C C . PHE A 1 114 ? 1.707 -6.962 -8.306 1.00 95.00 114 PHE A C 1
ATOM 811 O O . PHE A 1 114 ? 2.309 -6.625 -9.322 1.00 95.00 114 PHE A O 1
ATOM 818 N N . ILE A 1 115 ? 1.469 -8.245 -8.011 1.00 96.44 115 ILE A N 1
ATOM 819 C CA . ILE A 1 115 ? 1.950 -9.342 -8.867 1.00 96.44 115 ILE A CA 1
ATOM 820 C C . ILE A 1 115 ? 1.354 -9.254 -10.282 1.00 96.44 115 ILE A C 1
ATOM 822 O O . ILE A 1 115 ? 2.142 -9.215 -11.230 1.00 96.44 115 ILE A O 1
ATOM 826 N N . PRO A 1 116 ? 0.020 -9.174 -10.478 1.00 96.19 116 PRO A N 1
ATOM 827 C CA . PRO A 1 116 ? -0.548 -9.066 -11.820 1.00 96.19 116 PRO A CA 1
ATOM 828 C C . PRO A 1 116 ? -0.023 -7.857 -12.596 1.00 96.19 116 PRO A C 1
ATOM 830 O O . PRO A 1 116 ? 0.375 -7.996 -13.749 1.00 96.19 116 PRO A O 1
ATOM 833 N N . ILE A 1 117 ? 0.041 -6.682 -11.964 1.00 94.38 117 ILE A N 1
ATOM 834 C CA . ILE A 1 117 ? 0.560 -5.471 -12.611 1.00 94.38 117 ILE A CA 1
ATOM 835 C C . ILE A 1 117 ? 2.039 -5.654 -12.968 1.00 94.38 117 ILE A C 1
ATOM 837 O O . ILE A 1 117 ? 2.455 -5.325 -14.078 1.00 94.38 117 ILE A O 1
ATOM 841 N N . SER A 1 118 ? 2.834 -6.231 -12.067 1.00 93.56 118 SER A N 1
ATOM 842 C CA . SER A 1 118 ? 4.264 -6.443 -12.292 1.00 93.56 118 SER A CA 1
ATOM 843 C C . SER A 1 118 ? 4.524 -7.378 -13.467 1.00 93.56 118 SER A C 1
ATOM 845 O O . SER A 1 118 ? 5.321 -7.056 -14.343 1.00 93.56 118 SER A O 1
ATOM 847 N N . VAL A 1 119 ? 3.821 -8.510 -13.521 1.00 94.38 119 VAL A N 1
ATOM 848 C CA . VAL A 1 119 ? 4.019 -9.534 -14.555 1.00 94.38 119 VAL A CA 1
ATOM 849 C C . VAL A 1 119 ? 3.461 -9.093 -15.907 1.00 94.38 119 VAL A C 1
ATOM 851 O O . VAL A 1 119 ? 4.119 -9.293 -16.924 1.00 94.38 119 VAL A O 1
ATOM 854 N N . PHE A 1 120 ? 2.268 -8.494 -15.939 1.00 94.94 120 PHE A N 1
ATOM 855 C CA . PHE A 1 120 ? 1.569 -8.208 -17.196 1.00 94.94 120 PHE A CA 1
ATOM 856 C C . PHE A 1 120 ? 1.800 -6.799 -17.747 1.00 94.94 120 PHE A C 1
ATOM 858 O O . PHE A 1 120 ? 1.523 -6.570 -18.921 1.00 94.94 120 PHE A O 1
ATOM 865 N N . VAL A 1 121 ? 2.293 -5.856 -16.938 1.00 93.12 121 VAL A N 1
ATOM 866 C CA . VAL A 1 121 ? 2.470 -4.453 -17.351 1.00 93.12 121 VAL A CA 1
ATOM 867 C C . VAL A 1 121 ? 3.914 -3.997 -17.173 1.00 93.12 121 VAL A C 1
ATOM 869 O O . VAL A 1 121 ? 4.561 -3.615 -18.145 1.00 93.12 121 VAL A O 1
ATOM 872 N N . ILE A 1 122 ? 4.448 -4.067 -15.953 1.00 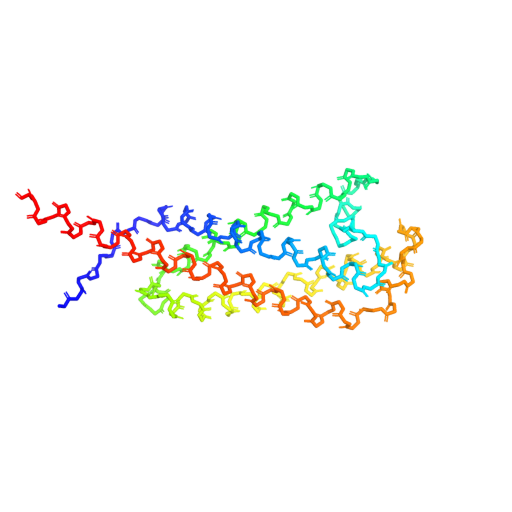92.50 122 ILE A N 1
ATOM 873 C CA . ILE A 1 122 ? 5.773 -3.511 -15.631 1.00 92.50 122 ILE A CA 1
ATOM 874 C C . ILE A 1 122 ? 6.881 -4.287 -16.353 1.00 92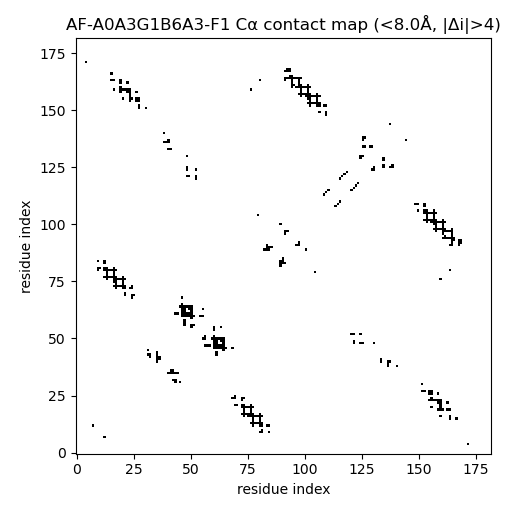.50 122 ILE A C 1
ATOM 876 O O . ILE A 1 122 ? 7.712 -3.681 -17.027 1.00 92.50 122 ILE A O 1
ATOM 880 N N . MET A 1 123 ? 6.888 -5.618 -16.251 1.00 92.88 123 MET A N 1
ATOM 881 C CA . MET A 1 123 ? 7.945 -6.447 -16.828 1.00 92.88 123 MET A CA 1
ATOM 882 C C . MET A 1 123 ? 8.028 -6.316 -18.361 1.00 92.88 123 MET A C 1
ATOM 884 O O . MET A 1 123 ? 9.133 -6.084 -18.858 1.00 92.88 123 MET A O 1
ATOM 888 N N . PRO A 1 124 ? 6.913 -6.342 -19.124 1.00 93.06 124 PRO A N 1
ATOM 889 C CA . PRO A 1 124 ? 6.943 -6.046 -20.556 1.00 93.06 124 PRO A CA 1
ATOM 890 C C . PRO A 1 124 ? 7.509 -4.660 -20.894 1.00 93.06 124 PRO A C 1
ATOM 892 O O . PRO A 1 124 ? 8.280 -4.532 -21.845 1.00 93.06 124 PRO A O 1
ATOM 895 N N . ILE A 1 125 ? 7.183 -3.622 -20.112 1.00 92.75 125 ILE A N 1
ATOM 896 C CA . ILE A 1 125 ? 7.714 -2.267 -20.335 1.00 92.75 125 ILE A CA 1
ATOM 897 C C . ILE A 1 125 ? 9.231 -2.244 -20.136 1.00 92.75 125 ILE A C 1
ATOM 899 O O . ILE A 1 125 ? 9.946 -1.702 -20.979 1.00 92.75 125 ILE A O 1
ATOM 903 N N . ILE A 1 126 ? 9.738 -2.872 -19.072 1.00 92.31 126 ILE A N 1
ATOM 904 C CA . ILE A 1 126 ? 11.182 -2.959 -18.819 1.00 92.31 126 ILE A CA 1
ATOM 905 C C . ILE A 1 126 ? 11.875 -3.731 -19.955 1.00 92.31 126 ILE A C 1
ATOM 907 O O . ILE A 1 126 ? 12.880 -3.271 -20.494 1.00 92.31 126 ILE A O 1
ATOM 911 N N . GLN A 1 127 ? 11.321 -4.873 -20.372 1.00 92.81 127 GLN A N 1
ATOM 912 C CA . GLN A 1 127 ? 11.882 -5.709 -21.443 1.00 92.81 127 GLN A CA 1
ATOM 913 C C . GLN A 1 127 ? 11.861 -5.031 -22.819 1.00 92.81 127 GLN A C 1
ATOM 915 O O . GLN A 1 127 ? 12.728 -5.305 -23.645 1.00 92.81 127 GLN A O 1
ATOM 920 N N . SER A 1 128 ? 10.911 -4.123 -23.064 1.00 90.56 128 SER A N 1
ATOM 921 C CA . SER A 1 128 ? 10.840 -3.354 -24.313 1.00 90.56 128 SER A CA 1
ATOM 922 C C . SER A 1 128 ? 11.976 -2.335 -24.477 1.00 90.56 128 SER A C 1
ATOM 924 O O . SER A 1 128 ? 12.165 -1.797 -25.566 1.00 90.56 128 SER A O 1
ATOM 926 N N . GLY A 1 129 ? 12.722 -2.041 -23.405 1.00 84.38 129 GLY A N 1
ATOM 927 C CA . GLY A 1 129 ? 13.763 -1.016 -23.409 1.00 84.38 129 GLY A CA 1
ATOM 928 C C . GLY A 1 129 ? 13.224 0.417 -23.364 1.00 84.38 129 GLY A C 1
ATOM 929 O O . GLY A 1 129 ? 13.994 1.354 -23.556 1.00 84.38 129 GLY A O 1
ATOM 930 N N . ALA A 1 130 ? 11.932 0.609 -23.062 1.00 84.75 130 ALA A N 1
ATOM 931 C CA . ALA A 1 130 ? 11.310 1.929 -22.908 1.00 84.75 130 ALA A CA 1
ATOM 932 C C . ALA A 1 130 ? 11.964 2.790 -21.807 1.00 84.75 130 ALA A C 1
ATOM 934 O O . ALA A 1 130 ? 11.777 4.006 -21.770 1.00 84.75 130 ALA A O 1
ATOM 935 N N . ILE A 1 131 ? 12.743 2.168 -20.915 1.00 83.44 131 ILE A N 1
ATOM 936 C CA . ILE A 1 131 ? 13.493 2.848 -19.860 1.00 83.44 131 ILE A CA 1
ATOM 937 C C . ILE A 1 131 ? 14.986 2.743 -20.143 1.00 83.44 131 ILE A C 1
ATOM 939 O O . ILE A 1 131 ? 15.694 1.846 -19.665 1.00 83.44 131 ILE A O 1
ATOM 943 N N . THR A 1 132 ? 15.455 3.689 -20.951 1.00 79.00 132 THR A N 1
ATOM 944 C CA . THR A 1 132 ? 16.852 3.808 -21.361 1.00 79.00 132 THR A CA 1
ATOM 945 C C . THR A 1 132 ? 17.773 3.903 -20.146 1.00 79.00 132 THR A C 1
ATOM 947 O O . THR A 1 132 ? 17.567 4.737 -19.269 1.00 79.00 132 THR A O 1
ATOM 950 N N . GLY A 1 133 ? 18.802 3.055 -20.103 1.00 81.50 133 GLY A N 1
ATOM 951 C CA . GLY A 1 133 ? 19.847 3.085 -19.072 1.00 81.50 133 GLY A CA 1
ATOM 952 C C . GLY A 1 133 ? 19.517 2.364 -17.759 1.00 81.50 133 GLY A C 1
ATOM 953 O O . GLY A 1 133 ? 20.442 2.024 -17.032 1.00 81.50 133 GLY A O 1
ATOM 954 N N . GLU A 1 134 ? 18.247 2.059 -17.474 1.00 85.38 134 GLU A N 1
ATOM 955 C CA . GLU A 1 134 ? 17.840 1.411 -16.209 1.00 85.38 134 GLU A CA 1
ATOM 956 C C . GLU A 1 134 ? 17.344 -0.027 -16.416 1.00 85.38 134 GLU A C 1
ATOM 958 O O . GLU A 1 134 ? 17.417 -0.840 -15.496 1.00 85.38 134 GLU A O 1
ATOM 963 N N . SER A 1 135 ? 16.892 -0.372 -17.630 1.00 89.38 135 SER A N 1
ATOM 964 C CA . SER A 1 135 ? 16.245 -1.665 -17.909 1.00 89.38 135 SER A CA 1
ATOM 965 C C . SER A 1 135 ? 17.086 -2.867 -17.460 1.00 89.38 135 SER A C 1
ATOM 967 O O . SER A 1 135 ? 16.561 -3.773 -16.823 1.00 89.38 135 SER A O 1
ATOM 969 N N . GLN A 1 136 ? 18.404 -2.853 -17.691 1.00 90.88 136 GLN A N 1
ATOM 970 C CA . GLN A 1 136 ? 19.261 -3.989 -17.317 1.00 90.88 136 GLN A CA 1
ATOM 971 C C . GLN A 1 136 ? 19.453 -4.129 -15.808 1.00 90.88 136 GLN A C 1
ATOM 973 O O . GLN A 1 136 ? 19.496 -5.248 -15.306 1.00 90.88 136 GLN A O 1
ATOM 978 N N . ILE A 1 137 ? 19.512 -3.012 -15.080 1.00 91.38 137 ILE A N 1
ATOM 979 C CA . ILE A 1 137 ? 19.612 -3.014 -13.616 1.00 91.38 137 ILE A CA 1
ATOM 980 C C . ILE A 1 137 ? 18.312 -3.554 -13.015 1.00 91.38 137 ILE A C 1
ATOM 982 O O . ILE A 1 137 ? 18.353 -4.400 -12.124 1.00 91.38 137 ILE A O 1
ATOM 986 N N . LEU A 1 138 ? 17.161 -3.117 -13.533 1.00 91.50 138 LEU A N 1
ATOM 987 C CA . LEU A 1 138 ? 15.849 -3.563 -13.061 1.00 91.50 138 LEU A CA 1
ATOM 988 C C . LEU A 1 138 ? 15.608 -5.052 -13.345 1.00 91.50 138 LEU A C 1
ATOM 990 O O . LEU A 1 138 ? 15.108 -5.765 -12.480 1.00 91.50 138 LEU A O 1
ATOM 994 N N . LEU A 1 139 ? 16.009 -5.546 -14.523 1.00 92.38 139 LEU A N 1
ATOM 995 C CA . LEU A 1 139 ? 15.920 -6.971 -14.861 1.00 92.38 139 LEU A CA 1
ATOM 996 C C . LEU A 1 139 ? 16.849 -7.821 -13.986 1.00 92.38 139 LEU A C 1
ATOM 998 O O . LEU A 1 139 ? 16.419 -8.851 -13.465 1.00 92.38 139 LEU A O 1
ATOM 1002 N N . ALA A 1 140 ? 18.092 -7.371 -13.781 1.00 93.00 140 ALA A N 1
ATOM 1003 C CA . ALA A 1 140 ? 19.079 -8.071 -12.959 1.00 93.00 140 ALA A CA 1
ATOM 1004 C C . ALA A 1 140 ? 18.683 -8.161 -11.475 1.00 93.00 140 ALA A C 1
ATOM 1006 O O . ALA A 1 140 ? 19.100 -9.091 -10.793 1.00 93.00 140 ALA A O 1
ATOM 1007 N N . ASN A 1 141 ? 17.866 -7.223 -10.985 1.00 92.06 141 ASN A N 1
ATOM 1008 C CA . ASN A 1 141 ? 17.389 -7.179 -9.599 1.00 92.06 141 ASN A CA 1
ATOM 1009 C C . ASN A 1 141 ? 15.905 -7.560 -9.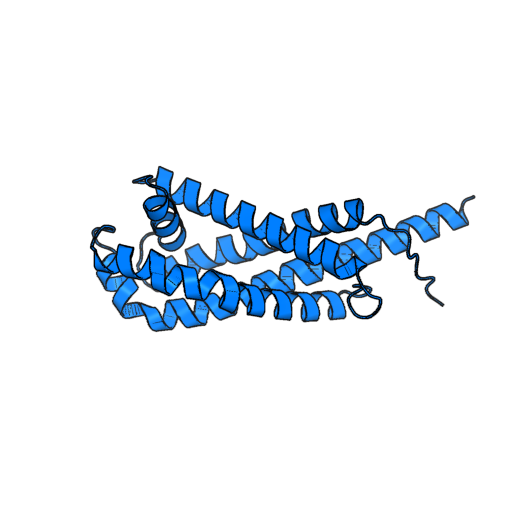460 1.00 92.06 141 ASN A C 1
ATOM 1011 O O . ASN A 1 141 ? 15.295 -7.275 -8.433 1.00 92.06 141 ASN A O 1
ATOM 1015 N N . SER A 1 142 ? 15.303 -8.196 -10.468 1.00 90.62 142 SER A N 1
ATOM 1016 C CA . SER A 1 142 ? 13.862 -8.500 -10.486 1.00 90.62 142 SER A CA 1
ATOM 1017 C C . SER A 1 142 ? 13.390 -9.343 -9.291 1.00 90.62 142 SER A C 1
ATOM 1019 O O . SER A 1 142 ? 12.356 -9.029 -8.698 1.00 90.62 142 SER A O 1
ATOM 1021 N N . ASP A 1 143 ? 14.175 -10.338 -8.868 1.00 91.38 143 ASP A N 1
ATOM 1022 C CA . ASP A 1 143 ? 13.883 -11.143 -7.672 1.00 91.38 143 ASP A CA 1
ATOM 1023 C C . ASP A 1 143 ? 13.914 -10.301 -6.387 1.00 91.38 143 ASP A C 1
ATOM 1025 O O . ASP A 1 143 ? 13.034 -10.423 -5.529 1.00 91.38 143 ASP A O 1
ATOM 1029 N N . LEU A 1 144 ? 14.897 -9.399 -6.274 1.00 90.62 144 LEU A N 1
ATOM 1030 C CA . LEU A 1 144 ? 15.027 -8.481 -5.143 1.00 90.62 144 LEU A CA 1
ATOM 1031 C C . LEU A 1 144 ? 13.860 -7.486 -5.105 1.00 90.62 144 LEU A C 1
ATOM 1033 O O . LEU A 1 144 ? 13.257 -7.280 -4.057 1.00 90.62 144 LEU A O 1
ATOM 1037 N N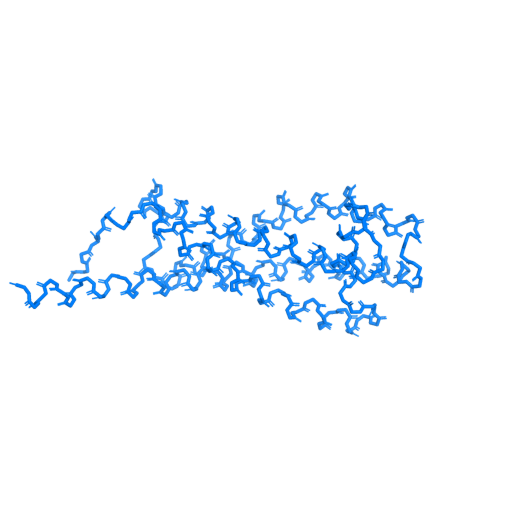 . ILE A 1 145 ? 13.476 -6.929 -6.255 1.00 91.56 145 ILE A N 1
ATOM 1038 C CA . ILE A 1 145 ? 12.313 -6.042 -6.377 1.00 91.56 145 ILE A CA 1
ATOM 1039 C C . ILE A 1 145 ? 11.035 -6.770 -5.940 1.00 91.56 145 ILE A C 1
ATOM 1041 O O . ILE A 1 145 ? 10.210 -6.190 -5.234 1.00 91.56 145 ILE A O 1
ATOM 1045 N N . MET A 1 146 ? 10.869 -8.041 -6.317 1.00 93.38 146 MET A N 1
ATOM 1046 C CA . MET A 1 146 ? 9.690 -8.827 -5.953 1.00 93.38 146 MET A CA 1
ATOM 1047 C C . MET A 1 146 ? 9.597 -9.057 -4.439 1.00 93.38 146 MET A C 1
ATOM 1049 O O . MET A 1 146 ? 8.544 -8.804 -3.847 1.00 93.38 146 MET A O 1
ATOM 1053 N N . ILE A 1 147 ? 10.684 -9.500 -3.795 1.00 93.31 147 ILE A N 1
ATOM 1054 C CA . ILE A 1 147 ? 10.677 -9.765 -2.349 1.00 93.31 147 ILE A CA 1
ATOM 1055 C C . ILE A 1 147 ? 10.590 -8.474 -1.530 1.00 93.31 147 ILE A C 1
ATOM 1057 O O . ILE A 1 147 ? 9.770 -8.390 -0.615 1.00 93.31 147 ILE A O 1
ATOM 1061 N N . SER A 1 148 ? 11.336 -7.431 -1.903 1.00 92.25 148 SER A N 1
ATOM 1062 C CA . SER A 1 148 ? 11.255 -6.133 -1.233 1.00 92.25 148 SER A CA 1
ATOM 1063 C C . SER A 1 148 ? 9.881 -5.494 -1.422 1.00 92.25 148 SER A C 1
ATOM 1065 O O . SER A 1 148 ? 9.365 -4.869 -0.501 1.00 92.25 148 SER A O 1
ATOM 1067 N N . SER A 1 149 ? 9.220 -5.695 -2.566 1.00 94.12 149 SER A N 1
ATOM 1068 C CA . SER A 1 149 ? 7.841 -5.240 -2.741 1.00 94.12 149 SER A CA 1
ATOM 1069 C C . SER A 1 149 ? 6.876 -5.936 -1.781 1.00 94.12 149 SER A C 1
ATOM 1071 O O . SER A 1 149 ? 6.035 -5.260 -1.186 1.00 94.12 149 SER A O 1
ATOM 1073 N N . LEU A 1 150 ? 7.003 -7.251 -1.562 1.00 96.19 150 LEU A N 1
ATOM 1074 C CA . LEU A 1 150 ? 6.188 -7.950 -0.563 1.00 96.19 150 LEU A CA 1
ATOM 1075 C C . LEU A 1 150 ? 6.384 -7.336 0.830 1.00 96.19 150 LEU A C 1
ATOM 1077 O O . LEU A 1 150 ? 5.403 -7.034 1.513 1.00 96.19 150 LEU A O 1
ATOM 1081 N N . GLU A 1 151 ? 7.634 -7.103 1.230 1.00 95.62 151 GLU A N 1
ATOM 1082 C CA . GLU A 1 151 ? 7.964 -6.465 2.508 1.00 95.62 151 GLU A CA 1
ATOM 1083 C C . GLU A 1 151 ? 7.333 -5.073 2.624 1.00 95.62 151 GLU A C 1
ATOM 1085 O O . GLU A 1 151 ? 6.671 -4.769 3.619 1.00 95.62 151 GLU A O 1
ATOM 1090 N N . LEU A 1 152 ? 7.455 -4.246 1.583 1.00 96.00 152 LEU A N 1
ATOM 1091 C CA . LEU A 1 152 ? 6.869 -2.908 1.551 1.00 96.00 152 LEU A CA 1
ATOM 1092 C C . LEU A 1 152 ? 5.343 -2.924 1.633 1.00 96.00 152 LEU A C 1
ATOM 1094 O O . LEU A 1 152 ? 4.762 -2.102 2.342 1.00 96.00 152 LEU A O 1
ATOM 1098 N N . HIS A 1 153 ? 4.679 -3.872 0.974 1.00 97.62 153 HIS A N 1
ATOM 1099 C CA . HIS A 1 153 ? 3.227 -4.020 1.062 1.00 97.62 153 HIS A CA 1
ATOM 1100 C C . HIS A 1 153 ? 2.778 -4.446 2.464 1.00 97.62 153 HIS A C 1
ATOM 1102 O O . HIS A 1 153 ? 1.762 -3.954 2.965 1.00 97.62 153 HIS A O 1
ATOM 1108 N N . VAL A 1 154 ? 3.545 -5.309 3.137 1.00 98.19 154 VAL A N 1
ATOM 1109 C CA . VAL A 1 154 ? 3.305 -5.656 4.544 1.00 98.19 154 VAL A CA 1
ATOM 1110 C C . VAL A 1 154 ? 3.485 -4.426 5.439 1.00 98.19 154 VAL A C 1
ATOM 1112 O O . VAL A 1 154 ? 2.617 -4.159 6.272 1.00 98.19 154 VAL A O 1
ATOM 1115 N N . VAL A 1 155 ? 4.549 -3.637 5.241 1.00 97.38 155 VAL A N 1
ATOM 1116 C CA . VAL A 1 155 ? 4.791 -2.383 5.978 1.00 97.38 155 VAL A CA 1
ATOM 1117 C C . VAL A 1 155 ? 3.647 -1.391 5.770 1.00 97.38 155 VAL A C 1
ATOM 1119 O O . VAL A 1 155 ? 3.105 -0.881 6.751 1.00 97.38 155 VAL A O 1
ATOM 1122 N N . TYR A 1 156 ? 3.217 -1.170 4.525 1.00 98.12 156 TYR A N 1
ATOM 1123 C CA . TYR A 1 156 ? 2.037 -0.364 4.199 1.00 98.12 156 TYR A CA 1
ATOM 1124 C C . TYR A 1 156 ? 0.814 -0.807 4.986 1.00 98.12 156 TYR A C 1
ATOM 1126 O O . TYR A 1 156 ? 0.170 0.005 5.654 1.00 98.12 156 TYR A O 1
ATOM 1134 N N . GLY A 1 157 ? 0.524 -2.106 4.930 1.00 98.38 157 GLY A N 1
ATOM 1135 C CA . GLY A 1 157 ? -0.617 -2.695 5.599 1.00 98.38 157 GLY A CA 1
ATOM 1136 C C . GLY A 1 157 ? -0.568 -2.454 7.104 1.00 98.38 157 GLY A C 1
ATOM 1137 O O . GLY A 1 157 ? -1.545 -1.987 7.686 1.00 98.38 157 GLY A O 1
ATOM 1138 N N . ILE A 1 158 ? 0.578 -2.722 7.735 1.00 98.44 158 ILE A N 1
ATOM 1139 C CA . ILE A 1 158 ? 0.782 -2.511 9.173 1.00 98.44 158 ILE A CA 1
ATOM 1140 C C . ILE A 1 158 ? 0.581 -1.041 9.538 1.00 98.44 158 ILE A C 1
ATOM 1142 O O . ILE A 1 158 ? -0.184 -0.758 10.459 1.00 98.44 158 ILE A O 1
ATOM 1146 N N . VAL A 1 159 ? 1.222 -0.111 8.826 1.00 98.38 159 VAL A N 1
ATOM 1147 C CA . VAL A 1 159 ? 1.120 1.329 9.099 1.00 98.38 159 VAL A CA 1
ATOM 1148 C C . VAL A 1 159 ? -0.331 1.790 8.960 1.00 98.38 159 VAL A C 1
ATOM 1150 O O . VAL A 1 159 ? -0.887 2.346 9.907 1.00 98.38 159 VAL A O 1
ATOM 1153 N N . MET A 1 160 ? -0.989 1.479 7.843 1.00 98.50 160 MET A N 1
ATOM 1154 C CA . MET A 1 160 ? -2.409 1.774 7.639 1.00 98.50 160 MET A CA 1
ATOM 1155 C C . MET A 1 160 ? -3.266 1.212 8.785 1.00 98.50 160 MET A C 1
ATOM 1157 O O . MET A 1 160 ? -4.058 1.931 9.393 1.00 98.50 160 MET A O 1
ATOM 1161 N N . GLY A 1 161 ? -3.092 -0.064 9.126 1.00 98.31 161 GLY A N 1
ATOM 1162 C CA . GLY A 1 161 ? -3.863 -0.732 10.171 1.00 98.31 161 GLY A CA 1
ATOM 1163 C C . GLY A 1 161 ? -3.644 -0.146 11.569 1.00 98.31 161 GLY A C 1
ATOM 1164 O O . GLY A 1 161 ? -4.598 -0.004 12.339 1.00 98.31 161 GLY A O 1
ATOM 1165 N N . VAL A 1 162 ? -2.407 0.234 11.900 1.00 98.38 162 VAL A N 1
ATOM 1166 C CA . VAL A 1 162 ? -2.050 0.903 13.160 1.00 98.38 162 VAL A CA 1
ATOM 1167 C C . VAL A 1 162 ? -2.724 2.265 13.251 1.00 98.38 162 VAL A C 1
ATOM 1169 O O . VAL A 1 162 ? -3.413 2.526 14.237 1.00 98.38 162 VAL A O 1
ATOM 1172 N N . PHE A 1 163 ? -2.585 3.113 12.229 1.00 98.19 163 PHE A N 1
ATOM 1173 C CA . PHE A 1 163 ? -3.179 4.452 12.228 1.00 98.19 163 PHE A CA 1
ATOM 1174 C C . PHE A 1 163 ? -4.708 4.402 12.237 1.00 98.19 163 PHE A C 1
ATOM 1176 O O . PHE A 1 163 ? -5.344 5.163 12.969 1.00 98.19 163 PHE A O 1
ATOM 1183 N N . PHE A 1 164 ? -5.304 3.445 11.522 1.00 97.75 164 PHE A N 1
ATOM 1184 C CA . PHE A 1 164 ? -6.735 3.175 11.614 1.00 97.75 164 PHE A CA 1
ATOM 1185 C C . PHE A 1 164 ? -7.137 2.788 13.045 1.00 97.75 164 PHE A C 1
ATOM 1187 O O . PHE A 1 164 ? -8.058 3.370 13.614 1.00 97.75 164 PHE A O 1
ATOM 1194 N N . GLY A 1 165 ? -6.420 1.845 13.666 1.00 96.00 165 GLY A N 1
ATOM 1195 C CA . GLY A 1 165 ? -6.681 1.406 15.037 1.00 96.00 165 GLY A CA 1
ATOM 1196 C C . GLY A 1 165 ? -6.543 2.525 16.075 1.00 96.00 165 GLY A C 1
ATOM 1197 O O . GLY A 1 165 ? -7.379 2.619 16.974 1.00 96.00 165 GLY A O 1
ATOM 1198 N N . ILE A 1 166 ? -5.540 3.399 15.936 1.00 95.69 166 ILE A N 1
ATOM 1199 C CA . ILE A 1 166 ? -5.371 4.595 16.776 1.00 95.69 166 ILE A CA 1
ATOM 1200 C C . ILE A 1 166 ? -6.589 5.509 16.631 1.00 95.69 166 ILE A C 1
ATOM 1202 O O . ILE A 1 166 ? -7.206 5.873 17.632 1.00 95.69 166 ILE A O 1
ATOM 1206 N N . ALA A 1 167 ? -6.976 5.841 15.398 1.00 94.62 167 ALA A N 1
ATOM 1207 C CA . ALA A 1 167 ? -8.114 6.715 15.138 1.00 94.62 167 ALA A CA 1
ATOM 1208 C C . ALA A 1 167 ? -9.426 6.140 15.697 1.00 94.62 167 ALA A C 1
ATOM 1210 O O . ALA A 1 167 ? -10.223 6.876 16.282 1.00 94.62 167 ALA A O 1
ATOM 1211 N N . MET A 1 168 ? -9.639 4.825 15.593 1.00 91.75 168 MET A N 1
ATOM 1212 C CA . MET A 1 168 ? -10.800 4.159 16.191 1.00 91.75 168 MET A CA 1
ATOM 1213 C C . MET A 1 168 ? -10.805 4.262 17.723 1.00 91.75 168 MET A C 1
ATOM 1215 O O . MET A 1 168 ? -11.842 4.560 18.316 1.00 91.75 168 MET A O 1
ATOM 1219 N N . GLN A 1 169 ? -9.652 4.083 18.377 1.00 90.19 169 GLN A N 1
ATOM 1220 C CA . GLN A 1 169 ? -9.539 4.221 19.833 1.00 90.19 169 GLN A CA 1
ATOM 1221 C C . GLN A 1 169 ? -9.743 5.660 20.316 1.00 90.19 169 GLN A C 1
ATOM 1223 O O . GLN A 1 169 ? -10.385 5.868 21.345 1.00 90.19 169 GLN A O 1
ATOM 1228 N N . VAL A 1 170 ? -9.213 6.649 19.590 1.00 89.12 170 VAL A N 1
ATOM 1229 C CA . VAL A 1 170 ? -9.402 8.071 19.914 1.00 89.12 170 VAL A CA 1
ATOM 1230 C C . VAL A 1 170 ? -10.879 8.438 19.824 1.00 89.12 170 VAL A C 1
ATOM 1232 O O . VAL A 1 170 ? -11.427 8.961 20.790 1.00 89.12 170 VAL A O 1
ATOM 1235 N N . ASN A 1 171 ? -11.554 8.076 18.729 1.00 83.81 171 ASN A N 1
ATOM 1236 C CA . ASN A 1 171 ? -12.985 8.345 18.570 1.00 83.81 171 ASN A CA 1
ATOM 1237 C C . ASN A 1 171 ? -13.836 7.704 19.677 1.00 83.81 171 ASN A C 1
ATOM 1239 O O . ASN A 1 171 ? -14.774 8.328 20.173 1.00 83.81 171 ASN A O 1
ATOM 1243 N N . ALA A 1 172 ? -13.500 6.480 20.097 1.00 80.56 172 ALA A N 1
ATOM 1244 C CA . ALA A 1 172 ? -14.191 5.814 21.198 1.00 80.56 172 ALA A CA 1
ATOM 1245 C C . ALA A 1 172 ? -14.010 6.557 22.537 1.00 80.56 172 ALA A C 1
ATOM 1247 O O . ALA A 1 172 ? -14.966 6.687 23.301 1.00 80.56 172 ALA A O 1
ATOM 1248 N N . LYS A 1 173 ? -12.806 7.079 22.815 1.00 76.81 173 LYS A N 1
ATOM 1249 C CA . LYS A 1 173 ? -12.516 7.843 24.040 1.00 76.81 173 LYS A CA 1
ATOM 1250 C C . LYS A 1 173 ? -13.195 9.212 24.056 1.00 76.81 173 LYS A C 1
ATOM 1252 O O . LYS A 1 173 ? -13.802 9.556 25.062 1.00 76.81 173 LYS A O 1
ATOM 1257 N N . THR A 1 174 ? -13.139 9.968 22.959 1.00 74.06 174 THR A N 1
ATOM 1258 C CA . THR A 1 174 ? -13.740 11.311 22.882 1.00 74.06 174 THR A CA 1
ATOM 1259 C C . THR A 1 174 ? -15.243 11.280 23.164 1.00 74.06 174 THR A C 1
ATOM 1261 O O . THR A 1 174 ? -15.740 12.113 23.915 1.00 74.06 174 THR A O 1
ATOM 1264 N N . LYS A 1 175 ? -15.971 10.286 22.636 1.00 64.06 175 LYS A N 1
ATOM 1265 C CA . LYS A 1 175 ? -17.403 10.125 22.935 1.00 64.06 175 LYS A CA 1
ATOM 1266 C C . LYS A 1 175 ? -17.679 9.832 24.412 1.00 64.06 175 LYS A C 1
ATOM 1268 O O . LYS A 1 175 ? -18.670 10.321 24.945 1.00 64.06 175 LYS A O 1
ATOM 1273 N N . PHE A 1 176 ? -16.821 9.046 25.066 1.00 59.78 176 PHE A N 1
ATOM 1274 C CA . PHE A 1 176 ? -16.975 8.733 26.487 1.00 59.78 176 PHE A CA 1
ATOM 1275 C C . PHE A 1 176 ? -16.853 9.988 27.359 1.00 59.78 176 PHE A C 1
ATOM 1277 O O . PHE A 1 176 ? -17.657 10.168 28.265 1.00 59.78 176 PHE A O 1
ATOM 1284 N N . THR A 1 177 ? -15.902 10.876 27.053 1.00 65.69 177 THR A N 1
ATOM 1285 C CA . THR A 1 177 ? -15.743 12.149 27.774 1.00 65.69 177 THR A CA 1
ATOM 1286 C C . THR A 1 177 ? -16.966 13.052 27.606 1.00 65.69 177 THR A C 1
ATOM 1288 O O . THR A 1 177 ? -17.517 13.497 28.602 1.00 65.69 177 THR A O 1
ATOM 1291 N N . VAL A 1 178 ? -17.459 13.241 26.375 1.00 65.00 178 VAL A N 1
ATOM 1292 C CA . VAL A 1 178 ? -18.640 14.091 26.115 1.00 65.00 178 VAL A CA 1
ATOM 1293 C C . VAL A 1 178 ? -19.897 13.558 26.813 1.00 65.00 178 VAL A C 1
ATOM 1295 O O . VAL A 1 178 ? -20.682 14.335 27.337 1.00 65.00 178 VAL A O 1
ATOM 1298 N N . SER A 1 179 ? -20.085 12.235 26.861 1.00 63.12 179 SER A N 1
ATOM 1299 C CA . SER A 1 179 ? -21.219 11.625 27.572 1.00 63.12 179 SER A CA 1
ATOM 1300 C C . SER A 1 179 ? -21.128 11.742 29.095 1.00 63.12 179 SER A C 1
ATOM 1302 O O . SER A 1 179 ? -22.147 11.567 29.752 1.00 63.12 179 SER A O 1
ATOM 1304 N N . ALA A 1 180 ? -19.937 11.938 29.662 1.00 62.41 180 ALA A N 1
ATOM 1305 C CA . ALA A 1 180 ? -19.756 12.090 31.105 1.00 62.41 180 ALA A CA 1
ATOM 1306 C C . ALA A 1 180 ? -19.984 13.538 31.579 1.00 62.41 180 ALA A C 1
ATOM 1308 O O . ALA A 1 180 ? -20.150 13.764 32.774 1.00 62.41 180 ALA A O 1
ATOM 1309 N N . GLU A 1 181 ? -19.973 14.500 30.653 1.00 61.25 181 GLU A N 1
ATOM 1310 C CA . GLU A 1 181 ? -20.158 15.933 30.912 1.00 61.25 181 GLU A CA 1
ATOM 1311 C C . GLU A 1 181 ? -21.594 16.427 30.632 1.00 61.25 181 GLU A C 1
ATOM 1313 O O . GLU A 1 181 ? -21.880 17.603 30.855 1.00 61.25 181 GLU A O 1
ATOM 1318 N N . ALA A 1 182 ? -22.484 15.549 30.149 1.00 56.75 182 ALA A N 1
ATOM 1319 C CA . ALA A 1 182 ? -23.891 15.826 29.831 1.00 56.75 182 ALA A CA 1
ATOM 1320 C C . ALA A 1 182 ? -24.839 15.211 30.869 1.00 56.75 182 ALA A C 1
ATOM 1322 O O . ALA A 1 182 ? -25.868 15.859 31.167 1.00 56.75 182 ALA A O 1
#

Foldseek 3Di:
DQDDDLPPPLVNLLVLLLVLLLQLLVLLLVVQQVVCVVLVHDRQPVQLLCLVLVPDHDVVSSVNSSVVSSVVSSVLSSVLSNQLSPDPQSPQQALVSLLVQLLVSLQVCLVVPVVCCCVPRRLVCLVVCVPPPHSVSCVVCVVVCSVVSSVSSSSSSNSSSNSSNVVNNVVSVVVVVVVVVD

Sequence (182 aa):
MISFDPNLSVIQRAKIGCIAGLVGGFAIFVSIFAIDLSMGSGQGSFYKIVGLAIGSSGVEATLLGMVSHMLTAALIGTVFGLGSAMHKRLDITSIKKGALAGATTGIVVFFAFFIPISVFVIMPIIQSGAITGESQILLANSDLIMISSLELHVVYGIVMGVFFGIAMQVNAKTKFTVSAEA

Organism: NCBI:txid1603555

Solvent-accessible surface area (backbone atoms only — not comparable to full-atom values): 9070 Å² total; per-residue (Å²): 132,88,80,82,72,90,72,71,46,64,66,56,34,23,53,47,12,23,53,17,11,37,56,10,31,53,56,39,54,60,49,48,42,53,52,23,54,75,70,72,42,58,78,46,51,70,26,28,51,50,9,43,76,74,74,41,59,76,71,59,4,28,51,50,17,46,52,53,49,39,51,50,26,22,50,53,16,21,51,51,24,41,50,25,70,75,40,82,87,51,42,50,78,34,42,70,55,12,25,54,55,14,27,52,48,13,50,49,45,35,64,72,44,49,49,55,46,40,65,75,48,48,48,55,45,40,72,69,49,80,42,78,97,39,31,67,58,53,62,77,37,43,69,56,53,53,54,52,46,49,53,40,28,29,50,22,14,26,46,17,15,30,48,35,8,48,53,45,47,50,56,58,49,57,52,52,55,58,64,73,77,108

Mean predicted aligned error: 5.54 Å

Nearest PDB structures (foldseek):
  8jtt-assembly1_A  TM=2.580E-01  e=7.258E+00  Homo sapiens

pLDDT: mean 89.09, std 12.39, range [31.81, 98.56]